Protein AF-A0A921KRV1-F1 (afdb_monomer)

Radius of gyration: 27.1 Å; Cα contacts (8 Å, |Δi|>4): 273; chains: 1; bounding box: 54×36×115 Å

Structure (mmCIF, N/CA/C/O backbone):
data_AF-A0A921KRV1-F1
#
_entry.id   AF-A0A921KRV1-F1
#
loop_
_atom_site.group_PDB
_atom_site.id
_atom_site.type_symbol
_atom_site.label_atom_id
_atom_site.label_alt_id
_atom_site.label_comp_id
_atom_site.label_asym_id
_atom_site.label_entity_id
_atom_site.label_seq_id
_atom_site.pdbx_PDB_ins_code
_atom_site.Cartn_x
_atom_site.Cartn_y
_atom_site.Cartn_z
_atom_site.occupancy
_atom_site.B_iso_or_equiv
_atom_site.auth_seq_id
_atom_site.auth_comp_id
_atom_site.auth_asym_id
_atom_site.auth_atom_id
_atom_site.pdbx_PDB_model_num
ATOM 1 N N . MET A 1 1 ? 10.616 -18.017 89.973 1.00 39.81 1 MET A N 1
ATOM 2 C CA . MET A 1 1 ? 9.264 -18.407 89.521 1.00 39.81 1 MET A CA 1
ATOM 3 C C . MET A 1 1 ? 8.650 -17.158 88.909 1.00 39.81 1 MET A C 1
ATOM 5 O O . MET A 1 1 ? 8.419 -16.219 89.647 1.00 39.81 1 MET A O 1
ATOM 9 N N . SER A 1 2 ? 8.765 -16.927 87.603 1.00 38.88 2 SER A N 1
ATOM 10 C CA . SER A 1 2 ? 8.120 -17.613 86.465 1.00 38.88 2 SER A CA 1
ATOM 11 C C . SER A 1 2 ? 6.772 -16.983 86.100 1.00 38.88 2 SER A C 1
ATOM 13 O O . SER A 1 2 ? 5.826 -17.101 86.868 1.00 38.88 2 SER A O 1
ATOM 15 N N . GLY A 1 3 ? 6.720 -16.431 84.880 1.00 33.41 3 GLY A N 1
ATOM 16 C CA . GLY A 1 3 ? 5.514 -16.182 84.074 1.00 33.41 3 GLY A CA 1
ATOM 17 C C . GLY A 1 3 ? 4.891 -14.792 84.255 1.00 33.41 3 GLY A C 1
ATOM 18 O O . GLY A 1 3 ? 4.612 -14.401 85.375 1.00 33.41 3 GLY A O 1
ATOM 19 N N . GLY A 1 4 ? 4.606 -13.992 83.229 1.00 32.12 4 GLY A N 1
ATOM 20 C CA . GLY A 1 4 ? 4.717 -14.175 81.784 1.00 32.12 4 GLY A CA 1
ATOM 21 C C . GLY A 1 4 ? 3.877 -13.113 81.058 1.00 32.12 4 GLY A C 1
ATOM 22 O O . GLY A 1 4 ? 2.922 -12.589 81.624 1.00 32.12 4 GLY A O 1
ATOM 23 N N . GLY A 1 5 ? 4.235 -12.850 79.798 1.00 34.41 5 GLY A N 1
ATOM 24 C CA . GLY A 1 5 ? 3.336 -12.297 78.780 1.00 34.41 5 GLY A CA 1
ATOM 25 C C . GLY A 1 5 ? 3.270 -10.777 78.641 1.00 34.41 5 GLY A C 1
ATOM 26 O O . GLY A 1 5 ? 2.260 -10.170 78.984 1.00 34.41 5 GLY A O 1
ATOM 27 N N . GLU A 1 6 ? 4.296 -10.181 78.030 1.00 40.69 6 GLU A N 1
ATOM 28 C CA . GLU A 1 6 ? 4.136 -8.935 77.268 1.00 40.69 6 GLU A CA 1
ATOM 29 C C . GLU A 1 6 ? 3.184 -9.174 76.076 1.00 40.69 6 GLU A C 1
ATOM 31 O O . GLU A 1 6 ? 3.205 -10.260 75.486 1.00 40.69 6 GLU A O 1
ATOM 36 N N . PRO A 1 7 ? 2.360 -8.193 75.670 1.00 43.78 7 PRO A N 1
ATOM 37 C CA . PRO A 1 7 ? 1.601 -8.306 74.434 1.00 43.78 7 PRO A CA 1
ATOM 38 C C . PRO A 1 7 ? 2.527 -8.145 73.219 1.00 43.78 7 PRO A C 1
ATOM 40 O O . PRO A 1 7 ? 3.172 -7.112 73.039 1.00 43.78 7 PRO A O 1
ATOM 43 N N . GLU A 1 8 ? 2.552 -9.172 72.364 1.00 38.06 8 GLU A N 1
ATOM 44 C CA . GLU A 1 8 ? 3.183 -9.155 71.043 1.00 38.06 8 GLU A CA 1
ATOM 45 C C . GLU A 1 8 ? 2.776 -7.908 70.242 1.00 38.06 8 GLU A C 1
ATOM 47 O O . GLU A 1 8 ? 1.615 -7.725 69.856 1.00 38.06 8 GLU A O 1
ATOM 52 N N . GLN A 1 9 ? 3.769 -7.085 69.900 1.00 42.28 9 GLN A N 1
ATOM 53 C CA . GLN A 1 9 ? 3.677 -6.166 68.774 1.00 42.28 9 GLN A CA 1
ATOM 54 C C . GLN A 1 9 ? 3.511 -6.991 67.494 1.00 42.28 9 GLN A C 1
ATOM 56 O O . GLN A 1 9 ? 4.473 -7.515 66.932 1.00 42.28 9 GLN A O 1
ATOM 61 N N . LYS A 1 10 ? 2.274 -7.093 66.998 1.00 38.78 10 LYS A N 1
ATOM 62 C CA . LYS A 1 10 ? 2.022 -7.551 65.631 1.00 38.78 10 LYS A CA 1
ATOM 63 C C . LYS A 1 10 ? 2.591 -6.520 64.668 1.00 38.78 10 LYS A C 1
ATOM 65 O O . LYS A 1 10 ? 1.970 -5.493 64.398 1.00 38.78 10 LYS A O 1
ATOM 70 N N . GLY A 1 11 ? 3.775 -6.832 64.147 1.00 39.00 11 GLY A N 1
ATOM 71 C CA . GLY A 1 11 ? 4.368 -6.154 63.009 1.00 39.00 11 GLY A CA 1
ATOM 72 C C . GLY A 1 11 ? 3.333 -5.994 61.901 1.00 39.00 11 GLY A C 1
ATOM 73 O O . GLY A 1 11 ? 2.712 -6.958 61.443 1.00 39.00 11 GLY A O 1
ATOM 74 N N . THR A 1 12 ? 3.133 -4.750 61.482 1.00 41.66 12 THR A N 1
ATOM 75 C CA . THR A 1 12 ? 2.376 -4.366 60.297 1.00 41.66 12 THR A CA 1
ATOM 76 C C . THR A 1 12 ? 3.086 -4.934 59.075 1.00 41.66 12 THR A C 1
ATOM 78 O O . THR A 1 12 ? 3.937 -4.313 58.443 1.00 41.66 12 THR A O 1
ATOM 81 N N . GLY A 1 13 ? 2.742 -6.184 58.765 1.00 37.66 13 GLY A N 1
ATOM 82 C CA . GLY A 1 13 ? 3.218 -6.916 57.609 1.00 37.66 13 GLY A CA 1
ATOM 83 C C . GLY A 1 13 ? 2.913 -6.145 56.334 1.00 37.66 13 GLY A C 1
ATOM 84 O O . GLY A 1 13 ? 1.800 -6.165 55.804 1.00 37.66 13 GLY A O 1
ATOM 85 N N . MET A 1 14 ? 3.958 -5.540 55.785 1.00 40.50 14 MET A N 1
ATOM 86 C CA . MET A 1 14 ? 4.053 -4.931 54.460 1.00 40.50 14 MET A CA 1
ATOM 87 C C . MET A 1 14 ? 3.930 -5.981 53.321 1.00 40.50 14 MET A C 1
ATOM 89 O O . MET A 1 14 ? 4.517 -5.847 52.252 1.00 40.50 14 MET A O 1
ATOM 93 N N . GLY A 1 15 ? 3.167 -7.058 53.551 1.00 40.84 15 GLY A N 1
ATOM 94 C CA . GLY A 1 15 ? 2.911 -8.181 52.642 1.00 40.84 15 GLY A CA 1
ATOM 95 C C . GLY A 1 15 ? 1.493 -8.205 52.050 1.00 40.84 15 GLY A C 1
ATOM 96 O O . GLY A 1 15 ? 1.211 -9.013 51.166 1.00 40.84 15 GLY A O 1
ATOM 97 N N . GLY A 1 16 ? 0.596 -7.312 52.489 1.00 36.94 16 GLY A N 1
ATOM 98 C CA . GLY A 1 16 ? -0.776 -7.204 51.962 1.00 36.94 16 GLY A CA 1
ATOM 99 C C . GLY A 1 16 ? -0.916 -6.343 50.699 1.00 36.94 16 GLY A C 1
ATOM 100 O O . GLY A 1 16 ? -1.865 -6.503 49.932 1.00 36.94 16 GLY A O 1
ATOM 101 N N . TRP A 1 17 ? 0.042 -5.451 50.433 1.00 33.94 17 TRP A N 1
ATOM 102 C CA . TRP A 1 17 ? -0.028 -4.517 49.300 1.00 33.94 17 TRP A CA 1
ATOM 103 C C . TRP A 1 17 ? 0.499 -5.111 47.989 1.00 33.94 17 TRP A C 1
ATOM 105 O O . TRP A 1 17 ? 0.010 -4.766 46.915 1.00 33.94 17 TRP A O 1
ATOM 115 N N . ARG A 1 18 ? 1.401 -6.098 48.057 1.00 43.66 18 ARG A N 1
ATOM 116 C CA . ARG A 1 18 ? 1.922 -6.782 46.859 1.00 43.66 18 ARG A CA 1
ATOM 117 C C . ARG A 1 18 ? 0.944 -7.795 46.252 1.00 43.66 18 ARG A C 1
ATOM 119 O O . ARG A 1 18 ? 1.073 -8.115 45.076 1.00 43.66 18 ARG A O 1
ATOM 126 N N . ARG A 1 19 ? -0.079 -8.244 46.994 1.00 44.03 19 ARG A N 1
ATOM 127 C CA . ARG A 1 19 ? -1.126 -9.138 46.457 1.00 44.03 19 ARG A CA 1
ATOM 128 C C . ARG A 1 19 ? -2.332 -8.420 45.847 1.00 44.03 19 ARG A C 1
ATOM 130 O O . ARG A 1 19 ? -2.984 -9.003 44.989 1.00 44.03 19 ARG A O 1
ATOM 137 N N . ARG A 1 20 ? -2.577 -7.144 46.174 1.00 37.69 20 ARG A N 1
ATOM 138 C CA . ARG A 1 20 ? -3.590 -6.337 45.461 1.00 37.69 20 ARG A CA 1
ATOM 139 C C . ARG A 1 20 ? -3.094 -5.794 44.116 1.00 37.69 20 ARG A C 1
ATOM 141 O O . ARG A 1 20 ? -3.893 -5.659 43.200 1.00 37.69 20 ARG A O 1
ATOM 148 N N . GLY A 1 21 ? -1.782 -5.611 43.942 1.00 36.72 21 GLY A N 1
ATOM 149 C CA . GLY A 1 21 ? -1.188 -5.261 42.641 1.00 36.72 21 GLY A CA 1
ATOM 150 C C . GLY A 1 21 ? -1.147 -6.409 41.619 1.00 36.72 21 GLY A C 1
ATOM 151 O O . GLY A 1 21 ? -1.046 -6.162 40.421 1.00 36.72 21 GLY A O 1
ATOM 152 N N . ALA A 1 22 ? -1.262 -7.664 42.066 1.00 38.28 22 ALA A N 1
ATOM 153 C CA . ALA A 1 22 ? -1.218 -8.833 41.183 1.00 38.28 22 ALA A CA 1
ATOM 154 C C . ALA A 1 22 ? -2.583 -9.186 40.558 1.00 38.28 22 ALA A C 1
ATOM 156 O O . ALA A 1 22 ? -2.621 -9.789 39.488 1.00 38.28 22 ALA A O 1
ATOM 157 N N . ALA A 1 23 ? -3.697 -8.767 41.170 1.00 35.94 23 ALA A N 1
ATOM 158 C CA . ALA A 1 23 ? -5.043 -8.976 40.623 1.00 35.94 23 ALA A CA 1
ATOM 159 C C . ALA A 1 23 ? -5.422 -7.942 39.541 1.00 35.94 23 ALA A C 1
ATOM 161 O O . ALA A 1 23 ? -6.251 -8.218 38.681 1.00 35.94 23 ALA A O 1
ATOM 162 N N . VAL A 1 24 ? -4.759 -6.779 39.518 1.00 39.06 24 VAL A N 1
ATOM 163 C CA . VAL A 1 24 ? -4.961 -5.742 38.486 1.00 39.06 24 VAL A CA 1
ATOM 164 C C . VAL A 1 24 ? -4.267 -6.105 37.159 1.00 39.06 24 VAL A C 1
ATOM 166 O O . VAL A 1 24 ? -4.619 -5.577 36.110 1.00 39.06 24 VAL A O 1
ATOM 169 N N . LYS A 1 25 ? -3.340 -7.076 37.158 1.00 41.97 25 LYS A N 1
ATOM 170 C CA . LYS A 1 25 ? -2.595 -7.510 35.959 1.00 41.97 25 LYS A CA 1
ATOM 171 C C . LYS A 1 25 ? -3.242 -8.638 35.143 1.00 41.97 25 LYS A C 1
ATOM 173 O O . LYS A 1 25 ? -2.627 -9.122 34.199 1.00 41.97 25 LYS A O 1
ATOM 178 N N . ARG A 1 26 ? -4.470 -9.069 35.452 1.00 44.09 26 ARG A N 1
ATOM 179 C CA . ARG A 1 26 ? -5.172 -10.088 34.646 1.00 44.09 26 ARG A CA 1
ATOM 180 C C . ARG A 1 26 ? -6.618 -9.707 34.350 1.00 44.09 26 ARG A C 1
ATOM 182 O O . ARG A 1 26 ? -7.528 -10.362 34.824 1.00 44.09 26 ARG A O 1
ATOM 189 N N . GLY A 1 27 ? -6.823 -8.674 33.531 1.00 44.62 27 GLY A N 1
ATOM 190 C CA . GLY A 1 27 ? -7.949 -8.562 32.584 1.00 44.62 27 GLY A CA 1
ATOM 191 C C . GLY A 1 27 ? -9.394 -8.773 33.074 1.00 44.62 27 GLY A C 1
ATOM 192 O O . GLY A 1 27 ? -10.268 -8.996 32.238 1.00 44.62 27 GLY A O 1
ATOM 193 N N . ASP A 1 28 ? -9.670 -8.732 34.376 1.00 50.91 28 ASP A N 1
ATOM 194 C CA . ASP A 1 28 ? -10.993 -9.013 34.940 1.00 50.91 28 ASP A CA 1
ATOM 195 C C . ASP A 1 28 ? -11.939 -7.804 35.031 1.00 50.91 28 ASP A C 1
ATOM 197 O O . ASP A 1 28 ? -13.115 -7.980 34.712 1.00 50.91 28 ASP A O 1
ATOM 201 N N . PRO A 1 29 ? -11.503 -6.561 35.340 1.00 42.12 29 PRO A N 1
ATOM 202 C CA . PRO A 1 29 ? -12.424 -5.423 35.278 1.00 42.12 29 PRO A CA 1
ATOM 203 C C . PRO A 1 29 ? -12.858 -5.128 33.834 1.00 42.12 29 PRO A C 1
ATOM 205 O O . PRO A 1 29 ? -14.010 -4.777 33.603 1.00 42.12 29 PRO A O 1
ATOM 208 N N . LEU A 1 30 ? -11.985 -5.385 32.850 1.00 44.69 30 LEU A N 1
ATOM 209 C CA . LEU A 1 30 ? -12.315 -5.272 31.428 1.00 44.69 30 LEU A CA 1
ATOM 210 C C . LEU A 1 30 ? -13.304 -6.368 30.992 1.00 44.69 30 LEU A C 1
ATOM 212 O O . LEU A 1 30 ? -14.280 -6.080 30.313 1.00 44.69 30 LEU A O 1
ATOM 216 N N . ARG A 1 31 ? -13.126 -7.621 31.441 1.00 45.72 31 ARG A N 1
ATOM 217 C CA . ARG A 1 31 ? -14.077 -8.716 31.162 1.00 45.72 31 ARG A CA 1
ATOM 218 C C . ARG A 1 31 ? -15.418 -8.564 31.880 1.00 45.72 31 ARG A C 1
ATOM 220 O O . ARG A 1 31 ? -16.428 -9.052 31.369 1.00 45.72 31 ARG A O 1
ATOM 227 N N . ALA A 1 32 ? -15.446 -7.932 33.051 1.00 43.22 32 ALA A N 1
ATOM 228 C CA . ALA A 1 32 ? -16.677 -7.584 33.755 1.00 43.22 32 ALA A CA 1
ATOM 229 C C . ALA A 1 32 ? -17.410 -6.427 33.055 1.00 43.22 32 ALA A C 1
ATOM 231 O O . ALA A 1 32 ? -18.615 -6.532 32.831 1.00 43.22 32 ALA A O 1
ATOM 232 N N . ALA A 1 33 ? -16.678 -5.402 32.601 1.00 46.78 33 ALA A N 1
ATOM 233 C CA . ALA A 1 33 ? -17.216 -4.306 31.794 1.00 46.78 33 ALA A CA 1
ATOM 234 C C . ALA A 1 33 ? -17.759 -4.797 30.438 1.00 46.78 33 ALA A C 1
ATOM 236 O O . ALA A 1 33 ? -18.877 -4.456 30.065 1.00 46.78 33 ALA A O 1
ATOM 237 N N . VAL A 1 34 ? -17.046 -5.703 29.759 1.00 44.66 34 V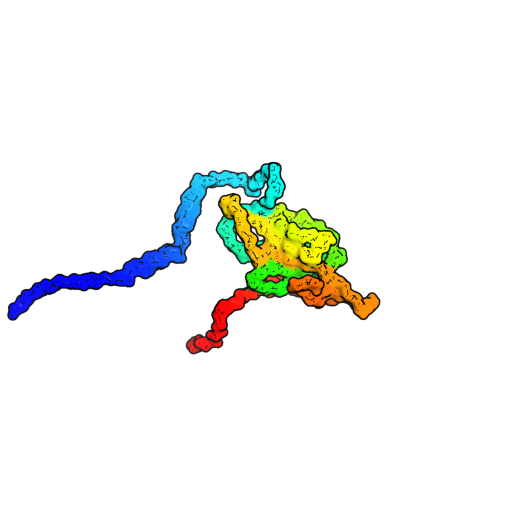AL A N 1
ATOM 238 C CA . VAL A 1 34 ? -17.497 -6.359 28.516 1.00 44.66 34 VAL A CA 1
ATOM 239 C C . VAL A 1 34 ? -18.743 -7.229 28.746 1.00 44.66 34 VAL A C 1
ATOM 241 O O . VAL A 1 34 ? -19.622 -7.296 27.888 1.00 44.66 34 VAL A O 1
ATOM 244 N N . ARG A 1 35 ? -18.883 -7.878 29.913 1.00 41.97 35 ARG A N 1
ATOM 245 C CA . ARG A 1 35 ? -20.088 -8.659 30.261 1.00 41.97 35 ARG A CA 1
ATOM 246 C C . ARG A 1 35 ? -21.291 -7.794 30.641 1.00 41.97 35 ARG A C 1
ATOM 248 O O . ARG A 1 35 ? -22.412 -8.206 30.359 1.00 41.97 35 ARG A O 1
ATOM 255 N N . GLN A 1 36 ? -21.084 -6.621 31.240 1.00 41.31 36 GLN A N 1
ATOM 256 C CA . GLN A 1 36 ? -22.165 -5.658 31.484 1.00 41.31 36 GLN A CA 1
ATOM 257 C C . GLN A 1 36 ? -22.564 -4.896 30.209 1.00 41.31 36 GLN A C 1
ATOM 259 O O . GLN A 1 36 ? -23.755 -4.679 30.001 1.00 41.31 36 GLN A O 1
ATOM 264 N N . GLY A 1 37 ? -21.618 -4.603 29.308 1.00 40.94 37 GLY A N 1
ATOM 265 C CA . GLY A 1 37 ? -21.893 -4.041 27.976 1.00 40.94 37 GLY A CA 1
ATOM 266 C C . GLY A 1 37 ? -22.641 -5.003 27.042 1.00 40.94 37 GLY A C 1
ATOM 267 O O . GLY A 1 37 ? -23.451 -4.581 26.223 1.00 40.94 37 GLY A O 1
ATOM 268 N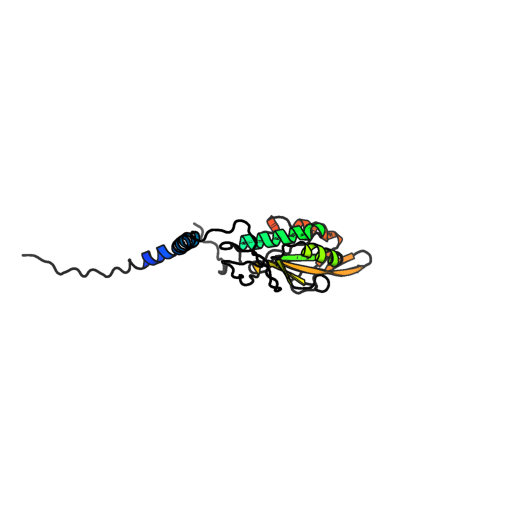 N . ARG A 1 38 ? -22.485 -6.320 27.242 1.00 35.84 38 ARG A N 1
ATOM 269 C CA . ARG A 1 38 ? -23.232 -7.392 26.549 1.00 35.84 38 ARG A CA 1
ATOM 270 C C . ARG A 1 38 ? -24.736 -7.463 26.862 1.00 35.84 38 ARG A C 1
ATOM 272 O O . ARG A 1 38 ? -25.397 -8.371 26.374 1.00 35.84 38 ARG A O 1
ATOM 279 N N . ARG A 1 39 ? -25.308 -6.556 27.660 1.00 35.31 39 ARG A N 1
ATOM 280 C CA . ARG A 1 39 ? -26.774 -6.447 27.826 1.00 35.31 39 ARG A CA 1
ATOM 281 C C . ARG A 1 39 ? -27.434 -5.444 26.876 1.00 35.31 39 ARG A C 1
ATOM 283 O O . ARG A 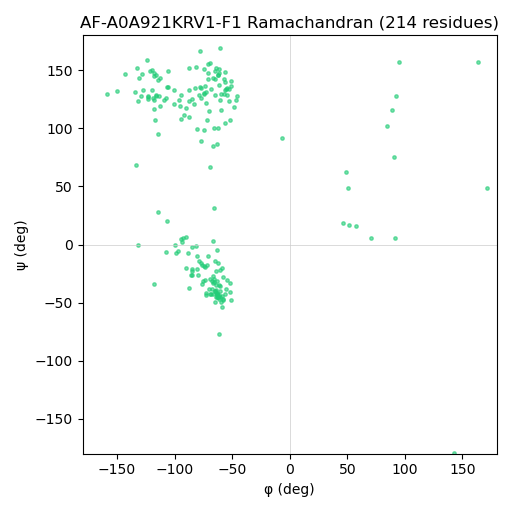1 39 ? -28.641 -5.260 26.962 1.00 35.31 39 ARG A O 1
ATOM 290 N N . LEU A 1 40 ? -26.673 -4.866 25.947 1.00 34.50 40 LEU A N 1
ATOM 291 C CA . LEU A 1 40 ? -27.176 -3.975 24.894 1.00 34.50 40 LEU A CA 1
ATOM 292 C C . LEU A 1 40 ? -27.016 -4.577 23.479 1.00 34.50 40 LEU A C 1
ATOM 294 O O . LEU A 1 40 ? -26.866 -3.850 22.506 1.00 34.50 40 LEU A O 1
ATOM 298 N N . LEU A 1 41 ? -27.016 -5.912 23.364 1.00 35.28 41 LEU A N 1
ATOM 299 C CA . LEU A 1 41 ? -26.945 -6.647 22.085 1.00 35.28 41 LEU A CA 1
ATOM 300 C C . LEU A 1 41 ? -28.138 -6.310 21.157 1.00 35.28 41 LEU A C 1
ATOM 302 O O . LEU A 1 41 ? -29.197 -5.936 21.658 1.00 35.28 41 LEU A O 1
ATOM 306 N N . PRO A 1 42 ? -28.108 -6.727 19.879 1.00 36.41 42 PRO A N 1
ATOM 307 C CA . PRO A 1 42 ? -27.221 -6.315 18.790 1.00 36.41 42 PRO A CA 1
ATOM 308 C C . PRO A 1 42 ? -28.066 -5.818 17.587 1.00 36.41 42 PRO A C 1
ATOM 310 O O . PRO A 1 42 ? -29.220 -6.216 17.434 1.00 36.41 42 PRO A O 1
ATOM 313 N N . ALA A 1 43 ? -27.507 -5.017 16.678 1.00 32.88 43 ALA A N 1
ATOM 314 C CA . ALA A 1 43 ? -28.039 -5.018 15.314 1.00 32.88 43 ALA A CA 1
ATOM 315 C C . ALA A 1 43 ? -27.393 -6.208 14.582 1.00 32.88 43 ALA A C 1
ATOM 317 O O . ALA A 1 43 ? -26.160 -6.292 14.562 1.00 32.88 43 ALA A O 1
ATOM 318 N N . PRO A 1 44 ? -28.174 -7.169 14.059 1.00 36.50 44 PRO A N 1
ATOM 319 C CA . PRO A 1 44 ? -27.669 -8.027 13.006 1.00 36.50 44 PRO A CA 1
ATOM 320 C C . PRO A 1 44 ? -27.421 -7.116 11.800 1.00 36.50 44 PRO A C 1
ATOM 322 O O . PRO A 1 44 ? -28.178 -6.177 11.572 1.00 36.50 44 PRO A O 1
ATOM 325 N N . ASP A 1 45 ? -26.355 -7.398 11.069 1.00 38.09 45 ASP A N 1
ATOM 326 C CA . ASP A 1 45 ? -25.949 -6.700 9.849 1.00 38.09 45 ASP A CA 1
ATOM 327 C C . ASP A 1 45 ? -25.122 -5.432 10.124 1.00 38.09 45 ASP A C 1
ATOM 329 O O . ASP A 1 45 ? -25.604 -4.371 10.513 1.00 38.09 45 ASP A O 1
ATOM 333 N N . GLY A 1 46 ? -23.808 -5.586 9.937 1.00 39.31 46 GLY A N 1
ATOM 334 C CA . GLY A 1 46 ? -22.793 -4.550 10.094 1.00 39.31 46 GLY A CA 1
ATOM 335 C C . GLY A 1 46 ? -22.856 -3.460 9.027 1.00 39.31 46 GLY A C 1
ATOM 336 O O . GLY A 1 46 ? -21.917 -3.301 8.253 1.00 39.31 46 GLY A O 1
ATOM 337 N N . GLU A 1 47 ? -23.918 -2.666 9.027 1.00 35.25 47 GLU A N 1
ATOM 338 C CA . GLU A 1 47 ? -23.958 -1.383 8.338 1.00 35.25 47 GLU A CA 1
ATOM 339 C C . GLU A 1 47 ? -24.144 -0.269 9.359 1.00 35.25 47 GLU A C 1
ATOM 341 O O . GLU A 1 47 ? -25.235 -0.044 9.887 1.00 35.25 47 GLU A O 1
ATOM 346 N N . LEU A 1 48 ? -23.080 0.495 9.609 1.00 35.09 48 LEU A N 1
ATOM 347 C CA . LEU A 1 48 ? -23.274 1.816 10.182 1.00 35.09 48 LEU A CA 1
ATOM 348 C C . LEU A 1 48 ? -23.801 2.713 9.058 1.00 35.09 48 LEU A C 1
ATOM 350 O O . LEU A 1 48 ? -23.063 3.153 8.177 1.00 35.09 48 LEU A O 1
ATOM 354 N N . ALA A 1 49 ? -25.122 2.883 9.075 1.00 28.19 49 ALA A N 1
ATOM 355 C CA . ALA A 1 49 ? -25.910 3.634 8.117 1.00 28.19 49 ALA A CA 1
ATOM 356 C C . ALA A 1 49 ? -25.299 5.005 7.790 1.00 28.19 49 ALA A C 1
ATOM 358 O O . ALA A 1 49 ? -25.053 5.840 8.665 1.00 28.19 49 ALA A O 1
ATOM 359 N N . LEU A 1 50 ? -25.142 5.254 6.490 1.00 29.92 50 LEU A N 1
ATOM 360 C CA . LEU A 1 50 ? -24.920 6.575 5.920 1.00 29.92 50 LEU A CA 1
ATOM 361 C C . LEU A 1 50 ? -26.034 7.531 6.374 1.00 29.92 50 LEU A C 1
ATOM 363 O O . LEU A 1 50 ? -27.221 7.274 6.159 1.00 29.92 50 LEU A O 1
ATOM 367 N N . ARG A 1 51 ? -25.658 8.699 6.901 1.00 27.62 51 ARG A N 1
ATOM 368 C CA . ARG A 1 51 ? -26.487 9.906 6.783 1.00 27.62 51 ARG A CA 1
ATOM 369 C C . ARG A 1 51 ? -25.737 10.991 6.010 1.00 27.62 51 ARG A C 1
ATOM 371 O O . ARG A 1 51 ? -24.512 11.063 6.091 1.00 27.62 51 ARG A O 1
ATOM 378 N N . PRO A 1 52 ? -26.460 11.796 5.210 1.00 30.66 52 PRO A N 1
ATOM 379 C CA . PRO A 1 52 ? -25.882 12.634 4.171 1.00 30.66 52 PRO A CA 1
ATOM 380 C C . PRO A 1 52 ? -25.136 13.800 4.813 1.00 30.66 52 PRO A C 1
ATOM 382 O O . PRO A 1 52 ? -25.735 14.716 5.368 1.00 30.66 52 PRO A O 1
ATOM 385 N N . GLY A 1 53 ? -23.811 13.722 4.760 1.00 31.78 53 GLY A N 1
ATOM 386 C CA . GLY A 1 53 ? -22.925 14.712 5.355 1.00 31.78 53 GLY A CA 1
ATOM 387 C C . GLY A 1 53 ? -21.465 14.282 5.327 1.00 31.78 53 GLY A C 1
ATOM 388 O O . GLY A 1 53 ? -20.829 14.325 6.366 1.00 31.78 53 GLY A O 1
ATOM 389 N N . GLY A 1 54 ? -20.971 13.820 4.169 1.00 38.44 54 GLY A N 1
ATOM 390 C CA . GLY A 1 54 ? -19.555 13.837 3.748 1.00 38.44 54 GLY A CA 1
ATOM 391 C C . GLY A 1 54 ? -18.456 13.381 4.722 1.00 38.44 54 GLY A C 1
ATOM 392 O O . GLY A 1 54 ? -17.306 13.760 4.521 1.00 38.44 54 GLY A O 1
ATOM 393 N N . GLY A 1 55 ? -18.780 12.639 5.780 1.00 52.16 55 GLY A N 1
ATOM 394 C CA . GLY A 1 55 ? -17.815 12.201 6.781 1.00 52.16 55 GLY A CA 1
ATOM 395 C C . GLY A 1 55 ? -17.038 10.958 6.335 1.00 52.16 55 GLY A C 1
ATOM 396 O O . GLY A 1 55 ? -17.562 10.162 5.553 1.00 52.16 55 GLY A O 1
ATOM 397 N N . PRO A 1 56 ? -15.806 10.767 6.834 1.00 60.72 56 PRO A N 1
ATOM 398 C CA . PRO A 1 56 ? -15.043 9.546 6.603 1.00 60.72 56 PRO A CA 1
ATOM 399 C C . PRO A 1 56 ? -15.788 8.327 7.168 1.00 60.72 56 PRO A C 1
ATOM 401 O O . PRO A 1 56 ? -16.138 8.293 8.349 1.00 60.72 56 PRO A O 1
ATOM 404 N N . THR A 1 57 ? -16.039 7.325 6.326 1.00 73.12 57 THR A N 1
ATOM 405 C CA . THR A 1 57 ? -16.602 6.032 6.738 1.00 73.12 57 THR A CA 1
ATOM 406 C C . THR A 1 57 ? -15.530 5.212 7.448 1.00 73.12 57 THR A C 1
ATOM 408 O O . THR A 1 57 ? -14.428 5.084 6.931 1.00 73.12 57 THR A O 1
ATOM 411 N N . ALA A 1 58 ? -15.828 4.657 8.624 1.00 83.31 58 ALA A N 1
ATOM 412 C CA . ALA A 1 58 ? -14.892 3.843 9.400 1.00 83.31 58 ALA A CA 1
ATOM 413 C C . ALA A 1 58 ? -15.459 2.444 9.652 1.00 83.31 58 ALA A C 1
ATOM 415 O O . ALA A 1 58 ? -16.673 2.274 9.775 1.00 83.31 58 ALA A O 1
ATOM 416 N N . ARG A 1 59 ? -14.579 1.445 9.757 1.00 86.44 59 ARG A N 1
ATOM 417 C CA . ARG A 1 59 ? -14.946 0.079 10.140 1.00 86.44 59 ARG A CA 1
ATOM 418 C C . ARG A 1 59 ? -14.982 -0.030 11.659 1.00 86.44 59 ARG A C 1
ATOM 420 O O . ARG A 1 59 ? -13.983 0.256 12.318 1.00 86.44 59 ARG A O 1
ATOM 427 N N . GLU A 1 60 ? -16.105 -0.473 12.212 1.00 81.44 60 GLU A N 1
ATOM 428 C CA . GLU A 1 60 ? -16.182 -0.776 13.640 1.00 81.44 60 GLU A CA 1
ATOM 429 C C . GLU A 1 60 ? -15.444 -2.085 13.947 1.00 81.44 60 GLU A C 1
ATOM 431 O O . GLU A 1 60 ? -15.635 -3.101 13.275 1.00 81.44 60 GLU A O 1
ATOM 436 N N . VAL A 1 61 ? -14.564 -2.045 14.945 1.00 75.19 61 VAL A N 1
ATOM 437 C CA . VAL A 1 61 ? -13.757 -3.184 15.382 1.00 75.19 61 VAL A CA 1
ATOM 438 C C . VAL A 1 61 ? -13.850 -3.347 16.894 1.00 75.19 61 VAL A C 1
ATOM 440 O O . VAL A 1 61 ? -13.889 -2.381 17.654 1.00 75.19 61 VAL A O 1
ATOM 443 N N . LEU A 1 62 ? -13.869 -4.598 17.348 1.00 75.88 62 LEU A N 1
ATOM 444 C CA . LEU A 1 62 ? -13.655 -4.911 18.759 1.00 75.88 62 LEU A CA 1
ATOM 445 C C . LEU A 1 62 ? -12.169 -4.741 19.080 1.00 75.88 62 LEU A C 1
ATOM 447 O O . LEU A 1 62 ? -11.354 -4.934 18.184 1.00 75.88 62 LEU A O 1
ATOM 451 N N . ALA A 1 63 ? -11.853 -4.402 20.340 1.00 74.31 63 ALA A N 1
ATOM 452 C CA . ALA A 1 63 ? -10.502 -4.241 20.907 1.00 74.31 63 ALA A CA 1
ATOM 453 C C . ALA A 1 63 ? -9.368 -4.656 19.936 1.00 74.31 63 ALA A C 1
ATOM 455 O O . ALA A 1 63 ? -9.041 -5.845 19.872 1.00 74.31 63 ALA A O 1
ATOM 456 N N . PRO A 1 64 ? -8.832 -3.710 19.141 1.00 68.12 64 PRO A N 1
ATOM 457 C CA . PRO A 1 64 ? -8.070 -4.048 17.946 1.00 68.12 64 PRO A CA 1
ATOM 458 C C . PRO A 1 64 ? -6.696 -4.614 18.297 1.00 68.12 64 PRO A C 1
ATOM 460 O O . PRO A 1 64 ? -5.938 -4.010 19.060 1.00 68.12 64 PRO A O 1
ATOM 463 N N . ASP A 1 65 ? -6.352 -5.742 17.679 1.00 77.44 65 ASP A N 1
ATOM 464 C CA . ASP A 1 65 ? -4.960 -6.160 17.542 1.00 77.44 65 ASP A CA 1
ATOM 465 C C . ASP A 1 65 ? -4.350 -5.382 16.371 1.00 77.44 65 ASP A C 1
ATOM 467 O O . ASP A 1 65 ? -4.562 -5.712 15.203 1.00 77.44 65 ASP A O 1
ATOM 471 N N . LEU A 1 66 ? -3.614 -4.314 16.689 1.00 75.62 66 LEU A N 1
ATOM 472 C CA . LEU A 1 66 ? -3.036 -3.414 15.688 1.00 75.62 66 LEU A CA 1
ATOM 473 C C . LEU A 1 66 ? -2.107 -4.138 14.708 1.00 75.62 66 LEU A C 1
ATOM 475 O O . LEU A 1 66 ? -1.991 -3.709 13.565 1.00 75.62 66 LEU A O 1
ATOM 479 N N . HIS A 1 67 ? -1.480 -5.239 15.123 1.00 75.94 67 HIS A N 1
ATOM 480 C CA . HIS A 1 67 ? -0.612 -6.012 14.246 1.00 75.94 67 HIS A CA 1
ATOM 481 C C . HIS A 1 67 ? -1.413 -6.792 13.203 1.00 75.94 67 HIS A C 1
ATOM 483 O O . HIS A 1 67 ? -1.068 -6.798 12.021 1.00 75.94 67 HIS A O 1
ATOM 489 N N . ALA A 1 68 ? -2.507 -7.421 13.636 1.00 80.62 68 ALA A N 1
ATOM 490 C CA . ALA A 1 68 ? -3.421 -8.116 12.739 1.00 80.62 68 ALA A CA 1
ATOM 491 C C . ALA A 1 68 ? -4.103 -7.136 11.771 1.00 80.62 68 ALA A C 1
ATOM 493 O O . ALA A 1 68 ? -4.212 -7.429 10.582 1.00 80.62 68 ALA A O 1
ATOM 494 N N . GLU A 1 69 ? -4.498 -5.952 12.250 1.00 83.75 69 GLU A N 1
ATOM 495 C CA . GLU A 1 69 ? -5.084 -4.909 11.400 1.00 83.75 69 GLU A CA 1
ATOM 496 C C . GLU A 1 69 ? -4.065 -4.323 10.409 1.00 83.75 69 GLU A C 1
ATOM 498 O O . GLU A 1 69 ? -4.412 -4.097 9.252 1.00 83.75 69 GLU A O 1
ATOM 503 N N . ALA A 1 70 ? -2.801 -4.132 10.810 1.00 84.44 70 ALA A N 1
ATOM 504 C CA . ALA A 1 70 ? -1.732 -3.706 9.903 1.00 84.44 70 ALA A CA 1
ATOM 505 C C . ALA A 1 70 ? -1.491 -4.736 8.789 1.00 84.44 70 ALA A C 1
ATOM 507 O O . ALA A 1 70 ? -1.402 -4.378 7.613 1.00 84.44 70 ALA A O 1
ATOM 508 N N . ALA A 1 71 ? -1.428 -6.022 9.150 1.00 85.31 71 ALA A N 1
ATOM 509 C CA . ALA A 1 71 ? -1.270 -7.108 8.189 1.00 85.31 71 ALA A CA 1
ATOM 510 C C . ALA A 1 71 ? -2.454 -7.170 7.209 1.00 85.31 71 ALA A C 1
ATOM 512 O O . ALA A 1 71 ? -2.238 -7.198 5.999 1.00 85.31 71 ALA A O 1
ATOM 513 N N . ALA A 1 72 ? -3.687 -7.092 7.718 1.00 88.31 72 ALA A N 1
ATOM 514 C CA . ALA A 1 72 ? -4.897 -7.111 6.899 1.00 88.31 72 ALA A CA 1
ATOM 515 C C . ALA A 1 72 ? -5.011 -5.885 5.976 1.00 88.31 72 ALA A C 1
ATOM 517 O O . ALA A 1 72 ? -5.412 -6.015 4.820 1.00 88.31 72 ALA A O 1
ATOM 518 N N . ALA A 1 73 ? -4.647 -4.693 6.460 1.00 90.81 73 ALA A N 1
ATOM 519 C CA . ALA A 1 73 ? -4.621 -3.483 5.643 1.00 90.81 73 ALA A CA 1
ATOM 520 C C . ALA A 1 73 ? -3.600 -3.602 4.503 1.00 90.81 73 ALA A C 1
ATOM 522 O O . ALA A 1 73 ? -3.913 -3.257 3.364 1.00 90.81 73 ALA A O 1
ATOM 523 N N . LEU A 1 74 ? -2.405 -4.132 4.790 1.00 93.56 74 LEU A N 1
ATOM 524 C CA . LEU A 1 74 ? -1.395 -4.396 3.770 1.00 93.56 74 LEU A CA 1
ATOM 525 C C . LEU A 1 74 ? -1.870 -5.442 2.752 1.00 93.56 74 LEU A C 1
ATOM 527 O O . LEU A 1 74 ? -1.698 -5.216 1.559 1.00 93.56 74 LEU A O 1
ATOM 531 N N . ASP A 1 75 ? -2.473 -6.550 3.196 1.00 94.56 75 ASP A N 1
ATOM 532 C CA . ASP A 1 75 ? -3.018 -7.583 2.303 1.00 94.56 75 ASP A CA 1
ATOM 533 C C . ASP A 1 75 ? -4.063 -7.000 1.344 1.00 94.56 75 ASP A C 1
ATOM 535 O O . ASP A 1 75 ? -3.940 -7.170 0.136 1.00 94.56 75 ASP A O 1
ATOM 539 N N . LEU A 1 76 ? -5.016 -6.209 1.845 1.00 95.12 76 LEU A N 1
ATOM 540 C CA . LEU A 1 76 ? -6.032 -5.571 1.001 1.00 95.12 76 LEU A CA 1
ATOM 541 C C . LEU A 1 76 ? -5.439 -4.628 -0.049 1.00 95.12 76 LEU A C 1
ATOM 543 O O . LEU A 1 76 ? -5.919 -4.577 -1.182 1.00 95.12 76 LEU A O 1
ATOM 547 N N . VAL A 1 77 ? -4.411 -3.859 0.319 1.00 96.06 77 VAL A N 1
ATOM 548 C CA . VAL A 1 77 ? -3.729 -2.983 -0.638 1.00 96.06 77 VAL A CA 1
ATOM 549 C C . VAL A 1 77 ? -2.961 -3.810 -1.667 1.00 96.06 77 VAL A C 1
ATOM 551 O O . VAL A 1 77 ? -3.034 -3.506 -2.853 1.00 96.06 77 VAL A O 1
ATOM 554 N N . LEU A 1 78 ? -2.259 -4.864 -1.253 1.00 95.88 78 LEU A N 1
ATOM 555 C CA . LEU A 1 78 ? -1.535 -5.738 -2.176 1.00 95.88 78 LEU A CA 1
ATOM 556 C C . LEU A 1 78 ? -2.476 -6.447 -3.152 1.00 95.88 78 LEU A C 1
ATOM 558 O O . LEU A 1 78 ? -2.189 -6.461 -4.346 1.00 95.88 78 LEU A O 1
ATOM 562 N N . ASP A 1 79 ? -3.613 -6.946 -2.673 1.00 96.25 79 ASP A N 1
ATOM 563 C CA . ASP A 1 79 ? -4.638 -7.569 -3.511 1.00 96.25 79 ASP A CA 1
ATOM 564 C C . ASP A 1 79 ? -5.193 -6.573 -4.536 1.00 96.25 79 ASP A C 1
ATOM 566 O O . ASP A 1 79 ? -5.319 -6.889 -5.720 1.00 96.25 79 ASP A O 1
ATOM 570 N N . ALA A 1 80 ? -5.469 -5.332 -4.118 1.00 95.94 80 ALA A N 1
ATOM 571 C CA . ALA A 1 80 ? -5.938 -4.292 -5.030 1.00 95.94 80 ALA A CA 1
ATOM 572 C C . ALA A 1 80 ? -4.915 -3.974 -6.133 1.00 95.94 80 ALA A C 1
ATOM 574 O O . ALA A 1 80 ? -5.311 -3.678 -7.266 1.00 95.94 80 ALA A O 1
ATOM 575 N N . LEU A 1 81 ? -3.622 -4.041 -5.801 1.00 96.25 81 LEU A N 1
ATOM 576 C CA . LEU A 1 81 ? -2.496 -3.719 -6.676 1.00 96.25 81 LEU A CA 1
ATOM 577 C C . LEU A 1 81 ? -1.896 -4.937 -7.396 1.00 96.25 81 LEU A C 1
ATOM 579 O O . LEU A 1 81 ? -0.899 -4.760 -8.092 1.00 96.25 81 LEU A O 1
ATOM 583 N N . ALA A 1 82 ? -2.469 -6.137 -7.269 1.00 93.38 82 ALA A N 1
ATOM 584 C CA . ALA A 1 82 ? -1.869 -7.381 -7.764 1.00 93.38 82 ALA A CA 1
ATOM 585 C C . ALA A 1 82 ? -1.440 -7.310 -9.245 1.00 93.38 82 ALA A C 1
ATOM 587 O O . ALA A 1 82 ? -0.334 -7.721 -9.592 1.00 93.38 82 ALA A O 1
ATOM 588 N N . ASP A 1 83 ? -2.261 -6.689 -10.098 1.00 94.06 83 ASP A N 1
ATOM 589 C CA . ASP A 1 83 ? -2.004 -6.543 -11.541 1.00 94.06 83 ASP A CA 1
ATOM 590 C C . ASP A 1 83 ? -0.875 -5.556 -11.893 1.00 94.06 83 ASP A C 1
ATOM 592 O O . ASP A 1 83 ? -0.488 -5.442 -13.058 1.00 94.06 83 ASP A O 1
ATOM 596 N N . LEU A 1 84 ? -0.379 -4.789 -10.920 1.00 95.50 84 LEU A N 1
ATOM 597 C CA . LEU A 1 84 ? 0.659 -3.773 -11.123 1.00 95.50 84 LEU A CA 1
ATOM 598 C C . LEU A 1 84 ? 2.056 -4.267 -10.741 1.00 95.50 84 LEU A C 1
ATOM 600 O O . LEU A 1 84 ? 3.026 -3.548 -10.976 1.00 95.50 84 LEU A O 1
ATOM 604 N N . ALA A 1 85 ? 2.155 -5.465 -10.153 1.00 95.00 85 ALA A N 1
ATOM 605 C CA . ALA A 1 85 ? 3.392 -6.019 -9.608 1.00 95.00 85 ALA A CA 1
ATOM 606 C C . ALA A 1 85 ? 4.127 -5.010 -8.695 1.00 95.00 85 ALA A C 1
ATOM 608 O O . ALA A 1 85 ? 5.234 -4.558 -9.011 1.00 95.00 85 ALA A O 1
ATOM 609 N N . PRO A 1 86 ? 3.512 -4.590 -7.570 1.00 95.62 86 PRO A N 1
ATOM 610 C CA . PRO A 1 86 ? 4.140 -3.642 -6.664 1.00 95.62 86 PRO A CA 1
ATOM 611 C C . PRO A 1 86 ? 5.388 -4.258 -6.026 1.00 95.62 86 PRO A C 1
ATOM 613 O O . PRO A 1 86 ? 5.450 -5.464 -5.773 1.00 95.62 86 PRO A O 1
ATOM 616 N N . VAL A 1 87 ? 6.373 -3.420 -5.720 1.00 94.62 87 VAL A N 1
ATOM 617 C CA . VAL A 1 87 ? 7.568 -3.824 -4.972 1.00 94.62 87 VAL A CA 1
ATOM 618 C C . VAL A 1 87 ? 7.410 -3.395 -3.520 1.00 94.62 87 VAL A C 1
ATOM 620 O O . VAL A 1 87 ? 7.264 -2.208 -3.239 1.00 94.62 87 VAL A O 1
ATOM 623 N N . LEU A 1 88 ? 7.450 -4.347 -2.589 1.00 93.38 88 LEU A N 1
ATOM 624 C CA . LEU A 1 88 ? 7.371 -4.080 -1.154 1.00 93.38 88 LEU A CA 1
ATOM 625 C C . LEU A 1 88 ? 8.765 -3.799 -0.577 1.00 93.38 88 LEU A C 1
ATOM 627 O O . LEU A 1 88 ? 9.676 -4.619 -0.670 1.00 93.38 88 LEU A O 1
ATOM 631 N N . ALA A 1 89 ? 8.939 -2.645 0.060 1.00 89.25 89 ALA A N 1
ATOM 632 C CA . ALA A 1 89 ? 10.167 -2.351 0.787 1.00 89.25 89 ALA A CA 1
ATOM 633 C C . ALA A 1 89 ? 10.262 -3.200 2.072 1.00 89.25 89 ALA A C 1
ATOM 635 O O . ALA A 1 89 ? 9.231 -3.585 2.634 1.00 89.25 89 ALA A O 1
ATOM 636 N N . PRO A 1 90 ? 11.478 -3.453 2.594 1.00 84.94 90 PRO A N 1
ATOM 637 C CA . PRO A 1 90 ? 11.652 -4.130 3.874 1.00 84.94 90 PRO A CA 1
ATOM 638 C C . PRO A 1 90 ? 10.844 -3.461 4.993 1.00 84.94 90 PRO A C 1
ATOM 640 O O . PRO A 1 90 ? 10.867 -2.238 5.147 1.00 84.94 90 PRO A O 1
ATOM 643 N N . ALA A 1 91 ? 10.140 -4.270 5.784 1.00 81.69 91 ALA A N 1
ATOM 644 C CA . ALA A 1 91 ? 9.320 -3.774 6.879 1.00 81.69 91 ALA A CA 1
ATOM 645 C C . ALA A 1 91 ? 10.184 -3.187 8.008 1.00 81.69 91 ALA A C 1
ATOM 647 O O . ALA A 1 91 ? 11.152 -3.805 8.456 1.00 81.69 91 ALA A O 1
ATOM 648 N N . VAL A 1 92 ? 9.796 -2.009 8.502 1.00 81.62 92 VAL A N 1
ATOM 649 C CA . VAL A 1 92 ? 10.466 -1.303 9.603 1.00 81.62 92 VAL A CA 1
ATOM 650 C C . VAL A 1 92 ? 9.447 -1.050 10.712 1.00 81.62 92 VAL A C 1
ATOM 652 O O . VAL A 1 92 ? 8.404 -0.451 10.461 1.00 81.62 92 VAL A O 1
ATOM 655 N N . ALA A 1 93 ? 9.744 -1.494 11.936 1.00 76.69 93 ALA A N 1
ATOM 656 C CA . ALA A 1 93 ? 8.869 -1.287 13.092 1.00 76.69 93 ALA A CA 1
ATOM 657 C C . ALA A 1 93 ? 8.581 0.210 13.328 1.00 76.69 93 ALA A C 1
ATOM 659 O O . ALA A 1 93 ? 9.449 1.063 13.114 1.00 76.69 93 ALA A O 1
ATOM 660 N N . GLY A 1 94 ? 7.356 0.548 13.740 1.00 78.94 94 GLY A N 1
ATOM 661 C CA . GLY A 1 94 ? 6.922 1.933 13.937 1.00 78.94 94 GLY A CA 1
ATOM 662 C C . GLY A 1 94 ? 6.747 2.748 12.651 1.00 78.94 94 GLY A C 1
ATOM 663 O O . GLY A 1 94 ? 6.505 3.957 12.724 1.00 78.94 94 GLY A O 1
ATOM 664 N N . ARG A 1 95 ? 6.886 2.139 11.466 1.00 85.12 95 ARG A N 1
ATOM 665 C CA . ARG A 1 95 ? 6.727 2.804 10.166 1.00 85.12 95 ARG A CA 1
ATOM 666 C C . ARG A 1 95 ? 5.594 2.158 9.361 1.00 85.12 95 ARG A C 1
ATOM 668 O O . ARG A 1 95 ? 5.357 0.962 9.509 1.00 85.12 95 ARG A O 1
ATOM 675 N N . PRO A 1 96 ? 4.913 2.930 8.497 1.00 89.06 96 PRO A N 1
ATOM 676 C CA . PRO A 1 96 ? 3.982 2.358 7.532 1.00 89.06 96 PRO A CA 1
ATOM 677 C C . PRO A 1 96 ? 4.710 1.414 6.573 1.00 89.06 96 PRO A C 1
ATOM 679 O O . PRO A 1 96 ? 5.891 1.614 6.263 1.00 89.06 96 PRO A O 1
ATOM 682 N N . ALA A 1 97 ? 3.988 0.418 6.063 1.00 90.75 97 ALA A N 1
ATOM 683 C CA . ALA A 1 97 ? 4.481 -0.402 4.964 1.00 90.75 97 ALA A CA 1
ATOM 684 C C . ALA A 1 97 ? 4.708 0.477 3.727 1.00 90.75 97 ALA A C 1
ATOM 686 O O . ALA A 1 97 ? 3.968 1.434 3.505 1.00 90.75 97 ALA A O 1
ATOM 687 N N . ARG A 1 98 ? 5.720 0.164 2.915 1.00 91.88 98 ARG A N 1
ATOM 688 C CA . ARG A 1 98 ? 6.045 0.951 1.719 1.00 91.88 98 ARG A CA 1
ATOM 689 C C . ARG A 1 98 ? 6.020 0.098 0.472 1.00 91.88 98 ARG A C 1
ATOM 691 O O . ARG A 1 98 ? 6.700 -0.921 0.411 1.00 91.88 98 ARG A O 1
ATOM 698 N N . LEU A 1 99 ? 5.271 0.551 -0.519 1.00 94.19 99 LEU A N 1
ATOM 699 C CA . LEU A 1 99 ? 5.164 -0.062 -1.831 1.00 94.19 99 LEU A CA 1
ATOM 700 C C . LEU A 1 99 ? 5.716 0.891 -2.885 1.00 94.19 99 LEU A C 1
ATOM 702 O O . LEU A 1 99 ? 5.534 2.101 -2.788 1.00 94.19 99 LEU A O 1
ATOM 706 N N . ALA A 1 100 ? 6.330 0.338 -3.920 1.00 94.56 100 ALA A N 1
ATOM 707 C CA . ALA A 1 100 ? 6.682 1.056 -5.130 1.00 94.56 100 ALA A CA 1
ATOM 708 C C . ALA A 1 100 ? 5.890 0.528 -6.324 1.00 94.56 100 ALA A C 1
ATOM 710 O O . ALA A 1 100 ? 5.681 -0.677 -6.471 1.00 94.56 100 ALA A O 1
ATOM 711 N N . VAL A 1 101 ? 5.483 1.453 -7.186 1.00 94.94 101 VAL A N 1
ATOM 712 C CA . VAL A 1 101 ? 4.804 1.191 -8.461 1.00 94.94 101 VAL A CA 1
ATOM 713 C C . VAL A 1 101 ? 5.464 2.006 -9.568 1.00 94.94 101 VAL A C 1
ATOM 715 O O . VAL A 1 101 ? 6.029 3.071 -9.305 1.00 94.94 101 VAL A O 1
ATOM 718 N N . ARG A 1 102 ? 5.412 1.524 -10.811 1.00 93.69 102 ARG A N 1
ATOM 719 C CA . ARG A 1 102 ? 6.012 2.222 -11.958 1.00 93.69 102 ARG A CA 1
ATOM 720 C C . ARG A 1 102 ? 5.211 3.476 -12.304 1.00 93.69 102 ARG A C 1
ATOM 722 O O . ARG A 1 102 ? 3.985 3.478 -12.212 1.00 93.69 102 ARG A O 1
ATOM 729 N N . GLU A 1 103 ? 5.876 4.521 -12.801 1.00 91.69 103 GLU A N 1
ATOM 730 C CA . GLU A 1 103 ? 5.188 5.708 -13.344 1.00 91.69 103 GLU A CA 1
ATOM 731 C C . GLU A 1 103 ? 4.187 5.338 -14.449 1.00 91.69 103 GLU A C 1
ATOM 733 O O . GLU A 1 103 ? 3.094 5.900 -14.501 1.00 91.69 103 GLU A O 1
ATOM 738 N N . ALA A 1 104 ? 4.535 4.361 -15.293 1.00 91.88 104 ALA A N 1
ATOM 739 C CA . ALA A 1 104 ? 3.673 3.867 -16.368 1.00 91.88 104 ALA A CA 1
ATOM 740 C C . ALA A 1 104 ? 2.344 3.273 -15.858 1.00 91.88 104 ALA A C 1
ATOM 742 O O . ALA A 1 104 ? 1.359 3.236 -16.592 1.00 91.88 104 ALA A O 1
ATOM 743 N N . ASP A 1 105 ? 2.293 2.859 -14.590 1.00 93.94 105 ASP A N 1
ATOM 744 C CA . ASP A 1 105 ? 1.124 2.238 -13.969 1.00 93.94 105 ASP A CA 1
ATOM 745 C C . ASP A 1 105 ? 0.221 3.241 -13.251 1.00 93.94 105 ASP A C 1
ATOM 747 O O . ASP A 1 105 ? -0.796 2.853 -12.681 1.00 93.94 105 ASP A O 1
ATOM 751 N N . ARG A 1 106 ? 0.542 4.540 -13.289 1.00 89.94 106 ARG A N 1
ATOM 752 C CA . ARG A 1 106 ? -0.149 5.572 -12.507 1.00 89.94 106 ARG A CA 1
ATOM 753 C C . ARG A 1 106 ? -1.661 5.627 -12.735 1.00 89.94 106 ARG A C 1
ATOM 755 O O . ARG A 1 106 ? -2.424 5.779 -11.782 1.00 89.94 106 ARG A O 1
ATOM 762 N N . GLU A 1 107 ? -2.116 5.515 -13.978 1.00 90.38 107 GLU A N 1
ATOM 763 C CA . GLU A 1 107 ? -3.557 5.526 -14.263 1.00 90.38 107 GLU A CA 1
ATOM 764 C C . GLU A 1 107 ? -4.244 4.279 -13.693 1.00 90.38 107 GLU A C 1
ATOM 766 O O . GLU A 1 107 ? -5.287 4.374 -13.039 1.00 90.38 107 GLU A O 1
ATOM 771 N N . ARG A 1 108 ? -3.610 3.112 -13.859 1.00 93.94 108 ARG A N 1
ATOM 772 C CA . ARG A 1 108 ? -4.106 1.837 -13.328 1.00 93.94 108 ARG A CA 1
ATOM 773 C C . ARG A 1 108 ? -4.078 1.802 -11.799 1.00 93.94 108 ARG A C 1
ATOM 775 O O . ARG A 1 108 ? -4.989 1.239 -11.202 1.00 93.94 108 ARG A O 1
ATOM 782 N N . LEU A 1 109 ? -3.106 2.463 -11.170 1.00 93.62 109 LEU A N 1
ATOM 783 C CA . LEU A 1 109 ? -3.017 2.656 -9.721 1.00 93.62 109 LEU A CA 1
ATOM 784 C C . LEU A 1 109 ? -4.255 3.371 -9.174 1.00 93.62 109 LEU A C 1
ATOM 786 O O . LEU A 1 109 ? -4.837 2.917 -8.194 1.00 93.62 109 LEU A O 1
ATOM 790 N N . GLY A 1 110 ? -4.692 4.459 -9.815 1.00 90.56 110 GLY A N 1
ATOM 791 C CA . GLY A 1 110 ? -5.905 5.170 -9.403 1.00 90.56 110 GLY A CA 1
ATOM 792 C C . GLY A 1 110 ? -7.151 4.284 -9.467 1.00 90.56 110 GLY A C 1
ATOM 793 O O . GLY A 1 110 ? -7.924 4.238 -8.510 1.00 90.56 110 GLY A O 1
ATOM 794 N N . ALA A 1 111 ? -7.310 3.532 -10.560 1.00 90.31 111 ALA A N 1
ATOM 795 C CA . ALA A 1 111 ? -8.414 2.587 -10.718 1.00 90.31 111 ALA A CA 1
ATOM 796 C C . ALA A 1 111 ? -8.359 1.444 -9.690 1.00 90.31 111 ALA A C 1
ATOM 798 O O . ALA A 1 111 ? -9.391 1.049 -9.155 1.00 90.31 111 ALA A O 1
ATOM 799 N N . ALA A 1 112 ? -7.162 0.935 -9.392 1.00 93.69 112 ALA A N 1
ATOM 800 C CA . ALA A 1 112 ? -6.946 -0.116 -8.409 1.00 93.69 112 ALA A CA 1
ATOM 801 C C . ALA A 1 112 ? -7.309 0.330 -6.990 1.00 93.69 112 ALA A C 1
ATOM 803 O O . ALA A 1 112 ? -8.093 -0.337 -6.316 1.00 93.69 112 ALA A O 1
ATOM 804 N N . LEU A 1 113 ? -6.809 1.492 -6.564 1.00 92.12 113 LEU A N 1
ATOM 805 C CA . LEU A 1 113 ? -7.106 2.045 -5.245 1.00 92.12 113 LEU A CA 1
ATOM 806 C C . LEU A 1 113 ? -8.583 2.434 -5.093 1.00 92.12 113 LEU A C 1
ATOM 808 O O . LEU A 1 113 ? -9.131 2.315 -4.003 1.00 92.12 113 LEU A O 1
ATOM 812 N N . GLY A 1 114 ? -9.258 2.822 -6.179 1.00 87.88 114 GLY A N 1
ATOM 813 C CA . GLY A 1 114 ? -10.699 3.093 -6.177 1.00 87.88 114 GLY A CA 1
ATOM 814 C C . GLY A 1 114 ? -11.585 1.871 -5.893 1.00 87.88 114 GLY A C 1
ATOM 815 O O . GLY A 1 114 ? -12.766 2.045 -5.607 1.00 87.88 114 GLY A O 1
ATOM 816 N N . ARG A 1 115 ? -11.037 0.647 -5.952 1.00 88.19 115 ARG A N 1
ATOM 817 C CA . ARG A 1 115 ? -11.740 -0.596 -5.581 1.00 88.19 115 ARG A CA 1
ATOM 818 C C . ARG A 1 115 ? -11.618 -0.945 -4.099 1.00 88.19 115 ARG A C 1
ATOM 820 O O . ARG A 1 115 ? -12.238 -1.913 -3.661 1.00 88.19 115 ARG A O 1
ATOM 827 N N . LEU A 1 116 ? -10.802 -0.213 -3.341 1.00 88.88 116 LEU A N 1
ATOM 828 C CA . LEU A 1 116 ? -10.662 -0.459 -1.912 1.00 88.88 116 LEU A CA 1
ATOM 829 C C . LEU A 1 116 ? -11.989 -0.190 -1.182 1.00 88.88 116 LEU A C 1
ATOM 831 O O . LEU A 1 116 ? -12.784 0.645 -1.621 1.00 88.88 116 LEU A O 1
ATOM 835 N N . PRO A 1 117 ? -12.239 -0.875 -0.052 1.00 89.56 117 PRO A N 1
ATOM 836 C CA . PRO A 1 117 ? -13.419 -0.614 0.761 1.00 89.56 117 PRO A CA 1
ATOM 837 C C . PRO A 1 117 ? -13.508 0.855 1.186 1.00 89.56 117 PRO A C 1
ATOM 839 O O . PRO A 1 117 ? -12.491 1.481 1.469 1.00 89.56 117 PRO A O 1
ATOM 842 N N . ALA A 1 118 ? -14.725 1.383 1.335 1.00 85.44 118 ALA A N 1
ATOM 843 C CA . ALA A 1 118 ? -14.952 2.791 1.687 1.00 85.44 118 ALA A CA 1
ATOM 844 C C . ALA A 1 118 ? -14.313 3.223 3.025 1.00 85.44 118 ALA A C 1
ATOM 846 O O . ALA A 1 118 ? -14.095 4.408 3.260 1.00 85.44 118 ALA A O 1
ATOM 847 N N . TRP A 1 119 ? -14.004 2.275 3.912 1.00 87.69 119 TRP A N 1
ATOM 848 C CA . TRP A 1 119 ? -13.305 2.539 5.171 1.00 87.69 119 TRP A CA 1
ATOM 849 C C . TRP A 1 119 ? -11.781 2.664 5.032 1.00 87.69 119 TRP A C 1
ATOM 851 O O . TRP A 1 119 ? -11.097 2.929 6.019 1.00 87.69 119 TRP A O 1
ATOM 861 N N . MET A 1 120 ? -11.232 2.495 3.829 1.00 89.44 120 MET A N 1
ATOM 862 C CA . MET A 1 120 ? -9.844 2.816 3.515 1.00 89.44 120 MET A CA 1
ATOM 863 C C . MET A 1 120 ? -9.760 4.260 3.030 1.00 89.44 120 MET A C 1
ATOM 865 O O . MET A 1 120 ? -10.320 4.629 2.000 1.00 89.44 120 MET A O 1
ATOM 869 N N . GLU A 1 121 ? -9.031 5.086 3.767 1.00 89.81 121 GLU A N 1
ATOM 870 C CA . GLU A 1 121 ? -8.748 6.455 3.366 1.00 89.81 121 GLU A CA 1
ATOM 871 C C . GLU A 1 121 ? -7.503 6.498 2.487 1.00 89.81 121 GLU A C 1
ATOM 873 O O . GLU A 1 121 ? -6.459 5.944 2.838 1.00 89.81 121 GLU A O 1
ATOM 878 N N . ILE A 1 122 ? -7.601 7.220 1.373 1.00 90.62 122 ILE A N 1
ATOM 879 C CA . ILE A 1 122 ? -6.485 7.490 0.470 1.00 90.62 122 ILE A CA 1
ATOM 880 C C . ILE A 1 122 ? -6.181 8.985 0.533 1.00 90.62 122 ILE A C 1
ATOM 882 O O . ILE A 1 122 ? -7.021 9.821 0.205 1.00 90.62 122 ILE A O 1
ATOM 886 N N . THR A 1 123 ? -4.965 9.328 0.942 1.00 88.62 123 THR A N 1
ATOM 887 C CA . THR A 1 123 ? -4.449 10.697 0.948 1.00 88.62 123 THR A CA 1
ATOM 888 C C . THR A 1 123 ? -3.453 10.893 -0.189 1.00 88.62 123 THR A C 1
ATOM 890 O O . THR A 1 123 ? -2.554 10.077 -0.403 1.00 88.62 123 THR A O 1
ATOM 893 N N . GLY A 1 124 ? -3.587 12.020 -0.889 1.00 84.19 124 GLY A N 1
ATOM 894 C CA . GLY A 1 124 ? -2.866 12.299 -2.129 1.00 84.19 124 GLY A CA 1
ATOM 895 C C . GLY A 1 124 ? -3.697 11.928 -3.356 1.00 84.19 124 GLY A C 1
ATOM 896 O O . GLY A 1 124 ? -4.632 11.138 -3.289 1.00 84.19 124 GLY A O 1
ATOM 897 N N . SER A 1 125 ? -3.384 12.544 -4.493 1.00 83.81 125 SER A N 1
ATOM 898 C CA . SER A 1 125 ? -4.083 12.279 -5.750 1.00 83.81 125 SER A CA 1
ATOM 899 C C . SER A 1 125 ? -3.298 11.242 -6.546 1.00 83.81 125 SER A C 1
ATOM 901 O O . SER A 1 125 ? -2.179 11.564 -6.940 1.00 83.81 125 SER A O 1
ATOM 903 N N . PRO A 1 126 ? -3.850 10.057 -6.868 1.00 81.56 126 PRO A N 1
ATOM 904 C CA . PRO A 1 126 ? -3.144 9.066 -7.686 1.00 81.56 126 PRO A CA 1
ATOM 905 C C . PRO A 1 126 ? -2.647 9.624 -9.026 1.00 81.56 126 PRO A C 1
ATOM 907 O O . PRO A 1 126 ? -1.589 9.244 -9.508 1.00 81.56 126 PRO A O 1
ATOM 910 N N . ALA A 1 127 ? -3.361 10.599 -9.596 1.00 79.62 127 ALA A N 1
ATOM 911 C CA . ALA A 1 127 ? -2.976 11.247 -10.847 1.00 79.62 127 ALA A CA 1
ATOM 912 C C . ALA A 1 127 ? -1.787 12.219 -10.705 1.00 79.62 127 ALA A C 1
ATOM 914 O O . ALA A 1 127 ? -1.025 12.414 -11.652 1.00 79.62 127 ALA A O 1
ATOM 915 N N . ARG A 1 128 ? -1.619 12.868 -9.546 1.00 82.56 128 ARG A N 1
ATOM 916 C CA . ARG A 1 128 ? -0.690 14.009 -9.389 1.00 82.56 128 ARG A CA 1
ATOM 917 C C . ARG A 1 128 ? 0.428 13.760 -8.387 1.00 82.56 128 ARG A C 1
ATOM 919 O O . ARG A 1 128 ? 1.531 14.274 -8.556 1.00 82.56 128 ARG A O 1
ATOM 926 N N . SER A 1 129 ? 0.144 13.006 -7.339 1.00 85.56 129 SER A N 1
ATOM 927 C CA . SER A 1 129 ? 1.055 12.761 -6.235 1.00 85.56 129 SER A CA 1
ATOM 928 C C . SER A 1 129 ? 2.028 11.643 -6.588 1.00 85.56 129 SER A C 1
ATOM 930 O O . SER A 1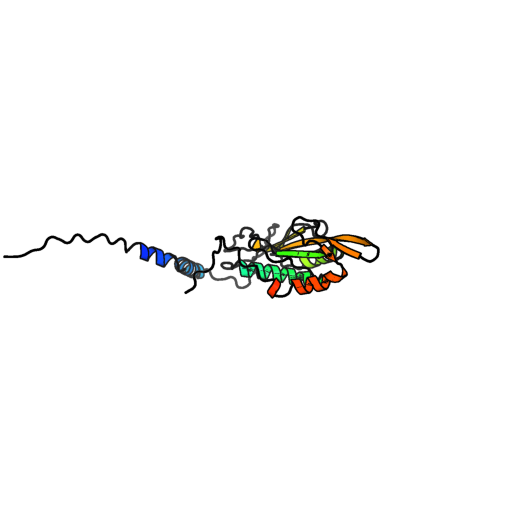 129 ? 1.635 10.586 -7.064 1.00 85.56 129 SER A O 1
ATOM 932 N N . ARG A 1 130 ? 3.312 11.865 -6.296 1.00 86.94 130 ARG A N 1
ATOM 933 C CA . ARG A 1 130 ? 4.339 10.812 -6.365 1.00 86.94 130 ARG A CA 1
ATOM 934 C C . ARG A 1 130 ? 4.333 9.886 -5.156 1.00 86.94 130 ARG A C 1
ATOM 936 O O . ARG A 1 130 ? 4.969 8.848 -5.199 1.00 86.94 130 ARG A O 1
ATOM 943 N N . ARG A 1 131 ? 3.648 10.286 -4.086 1.00 90.25 131 ARG A N 1
ATOM 944 C CA . ARG A 1 131 ? 3.462 9.498 -2.874 1.00 90.25 131 ARG A CA 1
ATOM 945 C C . ARG A 1 131 ? 2.008 9.565 -2.459 1.00 90.25 131 ARG A C 1
ATOM 947 O O . ARG A 1 131 ? 1.431 10.654 -2.398 1.00 90.25 131 ARG A O 1
ATOM 954 N N . LEU A 1 132 ? 1.444 8.406 -2.186 1.00 91.19 132 LEU A N 1
ATOM 955 C CA . LEU A 1 132 ? 0.092 8.231 -1.685 1.00 91.19 132 LEU A CA 1
ATOM 956 C C . LEU A 1 132 ? 0.188 7.583 -0.311 1.00 91.19 132 LEU A C 1
ATOM 958 O O . LEU A 1 132 ? 1.098 6.794 -0.063 1.00 91.19 132 LEU A O 1
ATOM 962 N N . ALA A 1 133 ? -0.744 7.911 0.570 1.00 91.94 133 ALA A N 1
ATOM 963 C CA . ALA A 1 133 ? -0.918 7.191 1.821 1.00 91.94 133 ALA A CA 1
ATOM 964 C C . ALA A 1 133 ? -2.294 6.537 1.811 1.00 91.94 133 ALA A C 1
ATOM 966 O O . ALA A 1 133 ? -3.292 7.208 1.564 1.00 91.94 133 ALA A O 1
ATOM 967 N N . VAL A 1 134 ? -2.338 5.243 2.081 1.00 93.38 134 VAL A N 1
ATOM 968 C CA . VAL A 1 134 ? -3.558 4.467 2.265 1.00 93.38 134 VAL A CA 1
ATOM 969 C C . VAL A 1 134 ? -3.590 4.031 3.718 1.00 93.38 134 VAL A C 1
ATOM 971 O O . VAL A 1 134 ? -2.607 3.487 4.214 1.00 93.38 134 VAL A O 1
ATOM 974 N N . ARG A 1 135 ? -4.682 4.284 4.432 1.00 91.31 135 ARG A N 1
ATOM 975 C CA . ARG A 1 135 ? -4.814 3.852 5.827 1.00 91.31 135 ARG A CA 1
ATOM 976 C C . ARG A 1 135 ? -6.240 3.415 6.143 1.00 91.31 135 ARG A C 1
ATOM 978 O O . ARG A 1 135 ? -7.180 4.006 5.612 1.00 91.31 135 ARG A O 1
ATOM 985 N N . PRO A 1 136 ? -6.423 2.431 7.032 1.00 90.94 136 PRO A N 1
ATOM 986 C CA . PRO A 1 136 ? -7.739 2.060 7.506 1.00 90.94 136 PRO A CA 1
ATOM 987 C C . PRO A 1 136 ? -8.269 3.126 8.469 1.00 90.94 136 PRO A C 1
ATOM 989 O O . PRO A 1 136 ? -7.565 3.598 9.365 1.00 90.94 136 PRO A O 1
ATOM 992 N N . LEU A 1 137 ? -9.540 3.473 8.307 1.00 89.31 137 LEU A N 1
ATOM 993 C CA . LEU A 1 137 ? -10.317 4.213 9.287 1.00 89.31 137 LEU A CA 1
ATOM 994 C C . LEU A 1 137 ? -11.023 3.198 10.180 1.00 89.31 137 LEU A C 1
ATOM 996 O O . LEU A 1 137 ? -11.917 2.475 9.739 1.00 89.31 137 LEU A O 1
ATOM 1000 N N . LEU A 1 138 ? -10.602 3.133 11.438 1.00 85.94 138 LEU A N 1
ATOM 1001 C CA . LEU A 1 138 ? -11.122 2.184 12.418 1.00 85.94 138 LEU A CA 1
ATOM 1002 C C . LEU A 1 138 ? -11.882 2.926 13.509 1.00 85.94 138 LEU A C 1
ATOM 1004 O O . LEU A 1 138 ? -11.464 4.005 13.923 1.00 85.94 138 LEU A O 1
ATOM 1008 N N . ALA A 1 139 ? -12.966 2.341 14.003 1.00 83.06 139 ALA A N 1
ATOM 1009 C CA . ALA A 1 139 ? -13.728 2.867 15.126 1.00 83.06 139 ALA A CA 1
ATOM 1010 C C . ALA A 1 139 ? -13.941 1.799 16.206 1.00 83.06 139 ALA A C 1
ATOM 1012 O O . ALA A 1 139 ? -14.086 0.620 15.898 1.00 83.06 139 ALA A O 1
ATOM 1013 N N . VAL A 1 140 ? -13.978 2.224 17.468 1.00 78.56 140 VAL A N 1
ATOM 1014 C CA . VAL A 1 140 ? -14.314 1.387 18.629 1.00 78.56 140 VAL A CA 1
ATOM 1015 C C . VAL A 1 140 ? -15.391 2.109 19.425 1.00 78.56 140 VAL A C 1
ATOM 1017 O O . VAL A 1 140 ? -15.222 3.287 19.744 1.00 78.56 140 VAL A O 1
ATOM 1020 N N . ASP A 1 141 ? -16.497 1.429 19.729 1.00 78.19 141 ASP A N 1
ATOM 1021 C CA . ASP A 1 141 ? -17.664 2.011 20.409 1.00 78.19 141 ASP A CA 1
ATOM 1022 C C . ASP A 1 141 ? -18.137 3.313 19.723 1.00 78.19 141 ASP A C 1
ATOM 1024 O O . ASP A 1 141 ? -18.294 4.362 20.359 1.00 78.19 141 ASP A O 1
ATOM 1028 N N . SER A 1 142 ? -18.283 3.272 18.393 1.00 77.56 142 SER A N 1
ATOM 1029 C CA . SER A 1 142 ? -18.616 4.426 17.534 1.00 77.56 142 SER A CA 1
ATOM 1030 C C . SER A 1 142 ? -17.649 5.621 17.604 1.00 77.56 142 SER A C 1
ATOM 1032 O O . SER A 1 142 ? -17.986 6.722 17.162 1.00 77.56 142 SER A O 1
ATOM 1034 N N . ARG A 1 143 ? -16.438 5.444 18.146 1.00 77.12 143 ARG A N 1
ATOM 1035 C CA . ARG A 1 143 ? -15.395 6.480 18.192 1.00 77.12 143 ARG A CA 1
ATOM 1036 C C . ARG A 1 143 ? -14.259 6.132 17.250 1.00 77.12 143 ARG A C 1
ATOM 1038 O O . ARG A 1 143 ?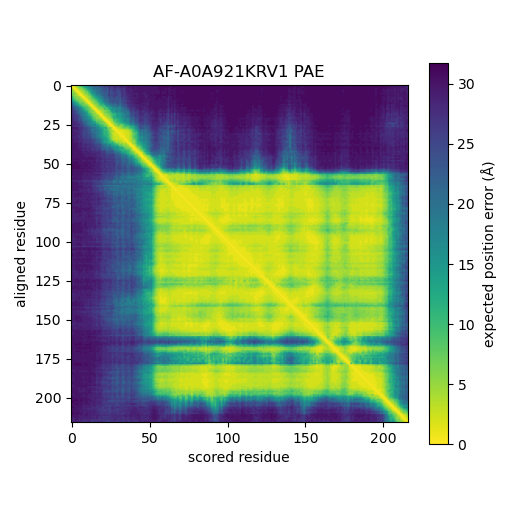 -13.653 5.073 17.385 1.00 77.12 143 ARG A O 1
ATOM 1045 N N . LEU A 1 144 ? -13.946 7.044 16.334 1.00 80.44 144 LEU A N 1
ATOM 1046 C CA . LEU A 1 144 ? -12.809 6.898 15.429 1.00 80.44 144 LEU A CA 1
ATOM 1047 C C . LEU A 1 144 ? -11.506 6.786 16.235 1.00 80.44 144 LEU A C 1
ATOM 1049 O O . LEU A 1 144 ? -11.229 7.614 17.107 1.00 80.44 144 LEU A O 1
ATOM 1053 N N . LEU A 1 145 ? -10.709 5.768 15.933 1.00 80.88 145 LEU A N 1
ATOM 1054 C CA . LEU A 1 145 ? -9.370 5.621 16.476 1.00 80.88 145 LEU A CA 1
ATOM 1055 C C . LEU A 1 145 ? -8.442 6.674 15.864 1.00 80.88 145 LEU A C 1
ATOM 1057 O O . LEU A 1 145 ? -8.542 6.974 14.670 1.00 80.88 145 LEU A O 1
ATOM 1061 N N . PRO A 1 146 ? -7.511 7.234 16.655 1.00 81.06 146 PRO A N 1
ATOM 1062 C CA . PRO A 1 146 ? -6.496 8.112 16.105 1.00 81.06 146 PRO A CA 1
ATOM 1063 C C . PRO A 1 146 ? -5.644 7.346 15.079 1.00 81.06 146 PRO A C 1
ATOM 1065 O O . PRO A 1 146 ? -5.401 6.148 15.254 1.00 81.06 146 PRO A O 1
ATOM 1068 N N . PRO A 1 147 ? -5.151 8.020 14.027 1.00 82.38 147 PRO A N 1
ATOM 1069 C CA . PRO A 1 147 ? -4.273 7.392 13.051 1.00 82.38 147 PRO A CA 1
ATOM 1070 C C . PRO A 1 147 ? -3.042 6.764 13.711 1.00 82.38 147 PRO A C 1
ATOM 1072 O O . PRO A 1 147 ? -2.370 7.409 14.517 1.00 82.38 147 PRO A O 1
ATOM 1075 N N . HIS A 1 148 ? -2.719 5.531 13.321 1.00 79.00 148 HIS A N 1
ATOM 1076 C CA . HIS A 1 148 ? -1.530 4.819 13.781 1.00 79.00 148 HIS A CA 1
ATOM 1077 C C . HIS A 1 148 ? -0.589 4.564 12.593 1.00 79.00 148 HIS A C 1
ATOM 1079 O O . HIS A 1 148 ? -1.047 4.039 11.576 1.00 79.00 148 HIS A O 1
ATOM 1085 N N . PRO A 1 149 ? 0.709 4.916 12.680 1.00 79.25 149 PRO A N 1
ATOM 1086 C CA . PRO A 1 149 ? 1.619 4.858 11.535 1.00 79.25 149 PRO A CA 1
ATOM 1087 C C . PRO A 1 149 ? 1.778 3.445 10.963 1.00 79.25 149 PRO A C 1
ATOM 1089 O O . PRO A 1 149 ? 1.852 3.299 9.751 1.00 79.25 149 PRO A O 1
ATOM 1092 N N . GLU A 1 150 ? 1.766 2.410 11.805 1.00 82.94 150 GLU A N 1
ATOM 1093 C CA . GLU A 1 150 ? 1.900 1.010 11.360 1.00 82.94 150 GLU A CA 1
ATOM 1094 C C . GLU A 1 150 ? 0.664 0.466 10.634 1.00 82.94 150 GLU A C 1
ATOM 1096 O O . GLU A 1 150 ? 0.763 -0.529 9.927 1.00 82.94 150 GLU A O 1
ATOM 1101 N N . LEU A 1 151 ? -0.496 1.114 10.781 1.00 85.88 151 LEU A N 1
ATOM 1102 C CA . LEU A 1 151 ? -1.699 0.735 10.036 1.00 85.88 151 LEU A CA 1
ATOM 1103 C C . LEU A 1 151 ? -1.692 1.303 8.608 1.00 85.88 151 LEU A C 1
ATOM 1105 O O . LEU A 1 151 ? -2.561 0.970 7.809 1.00 85.88 151 LEU A O 1
ATOM 1109 N N . GLY A 1 152 ? -0.753 2.196 8.290 1.00 90.75 152 GLY A N 1
ATOM 1110 C CA . GLY A 1 152 ? -0.659 2.836 6.986 1.00 90.75 152 GLY A CA 1
ATOM 1111 C C . GLY A 1 152 ? 0.160 2.038 5.974 1.00 90.75 152 GLY A C 1
ATOM 1112 O O . GLY A 1 152 ? 1.119 1.344 6.312 1.00 90.75 152 GLY A O 1
ATOM 1113 N N . VAL A 1 153 ? -0.180 2.235 4.705 1.00 93.56 153 VAL A N 1
ATOM 1114 C CA . VAL A 1 153 ? 0.617 1.856 3.542 1.00 93.56 153 VAL A CA 1
ATOM 1115 C C . VAL A 1 153 ? 0.950 3.122 2.766 1.00 93.56 153 VAL A C 1
ATOM 1117 O O . VAL A 1 153 ? 0.072 3.899 2.400 1.00 93.56 153 VAL A O 1
ATOM 1120 N N . GLU A 1 154 ? 2.226 3.347 2.506 1.00 93.75 154 GLU A N 1
ATOM 1121 C CA . GLU A 1 154 ? 2.697 4.407 1.628 1.00 93.75 154 GLU A CA 1
ATOM 1122 C C . GLU A 1 154 ? 3.038 3.811 0.269 1.00 93.75 154 GLU A C 1
ATOM 1124 O O . GLU A 1 154 ? 3.701 2.779 0.187 1.00 93.75 154 GLU A O 1
ATOM 1129 N N . ILE A 1 155 ? 2.576 4.452 -0.799 1.00 94.06 155 ILE A N 1
ATOM 1130 C CA . ILE A 1 155 ? 2.816 4.007 -2.170 1.00 94.06 155 ILE A CA 1
ATOM 1131 C C . ILE A 1 155 ? 3.601 5.097 -2.884 1.00 94.06 155 ILE A C 1
ATOM 1133 O O . ILE A 1 155 ? 3.096 6.207 -3.066 1.00 94.06 155 ILE A O 1
ATOM 1137 N N . ASP A 1 156 ? 4.818 4.769 -3.295 1.00 93.19 156 ASP A N 1
ATOM 1138 C CA . ASP A 1 156 ? 5.695 5.630 -4.073 1.00 93.19 156 ASP A CA 1
ATOM 1139 C C . ASP A 1 156 ? 5.574 5.297 -5.565 1.00 93.19 156 ASP A C 1
ATOM 1141 O O . ASP A 1 156 ? 5.777 4.161 -5.999 1.00 93.19 156 ASP A O 1
ATOM 1145 N N . VAL A 1 157 ? 5.258 6.309 -6.372 1.00 92.19 157 VAL A N 1
ATOM 1146 C CA . VAL A 1 157 ? 5.283 6.204 -7.831 1.00 92.19 157 VAL A CA 1
ATOM 1147 C C . VAL A 1 157 ? 6.693 6.533 -8.319 1.00 92.19 157 VAL A C 1
ATOM 1149 O O . VAL A 1 157 ? 7.159 7.675 -8.227 1.00 92.19 157 VAL A O 1
ATOM 1152 N N . MET A 1 158 ? 7.379 5.505 -8.807 1.00 91.62 158 MET A N 1
ATOM 1153 C CA . MET A 1 158 ? 8.782 5.542 -9.203 1.00 91.62 158 MET A CA 1
ATOM 1154 C C . MET A 1 158 ? 8.940 6.230 -10.554 1.00 91.62 158 MET A C 1
ATOM 1156 O O . MET A 1 158 ? 8.317 5.836 -11.536 1.00 91.62 158 MET A O 1
ATOM 1160 N N . GLY A 1 159 ? 9.803 7.245 -10.613 1.00 88.75 159 GLY A N 1
ATOM 1161 C CA . GLY A 1 159 ? 10.122 7.925 -11.866 1.00 88.75 159 GLY A CA 1
ATOM 1162 C C . GLY A 1 159 ? 11.095 7.114 -12.716 1.00 88.75 159 GLY A C 1
ATOM 1163 O O . GLY A 1 159 ? 11.752 6.210 -12.218 1.00 88.75 159 GLY A O 1
ATOM 1164 N N . VAL A 1 160 ? 11.250 7.492 -13.982 1.00 88.75 160 VAL A N 1
ATOM 1165 C CA . VAL A 1 160 ? 12.159 6.808 -14.910 1.00 88.75 160 VAL A CA 1
ATOM 1166 C C . VAL A 1 160 ? 13.407 7.651 -15.182 1.00 88.75 160 VAL A C 1
ATOM 1168 O O . VAL A 1 160 ? 13.319 8.861 -15.418 1.00 88.75 160 VAL A O 1
ATOM 1171 N N . GLU A 1 161 ? 14.571 7.006 -15.162 1.00 88.62 161 GLU A N 1
ATOM 1172 C CA . GLU A 1 161 ? 15.834 7.507 -15.704 1.00 88.62 161 GLU A CA 1
ATOM 1173 C C . GLU A 1 161 ? 16.299 6.582 -16.836 1.00 88.62 161 GLU A C 1
ATOM 1175 O O . GLU A 1 161 ? 16.453 5.379 -16.636 1.00 88.62 161 GLU A O 1
ATOM 1180 N N . SER A 1 162 ? 16.535 7.143 -18.025 1.00 83.38 162 SER A N 1
ATOM 1181 C CA . SER A 1 162 ? 17.147 6.419 -19.145 1.00 83.38 162 SER A CA 1
ATOM 1182 C C . SER A 1 162 ? 18.657 6.660 -19.146 1.00 83.38 162 SER A C 1
ATOM 1184 O O . SER A 1 162 ? 19.104 7.807 -19.099 1.00 83.38 162 SER A O 1
ATOM 1186 N N . ARG A 1 163 ? 19.443 5.580 -19.208 1.00 75.94 163 ARG A N 1
ATOM 1187 C CA . ARG A 1 163 ? 20.908 5.598 -19.381 1.00 75.94 163 ARG A CA 1
ATOM 1188 C C . ARG A 1 163 ? 21.337 5.169 -20.791 1.00 75.94 163 ARG A C 1
ATOM 1190 O O . ARG A 1 163 ? 22.483 4.793 -21.009 1.00 75.94 163 ARG A O 1
ATOM 1197 N N . GLY A 1 164 ? 20.423 5.242 -21.758 1.00 74.12 164 GLY A N 1
ATOM 1198 C CA . GLY A 1 164 ? 20.628 4.827 -23.146 1.00 74.12 164 GLY A CA 1
ATOM 1199 C C . GLY A 1 164 ? 19.377 4.169 -23.731 1.00 74.12 164 GLY A C 1
ATOM 1200 O O . GLY A 1 164 ? 18.365 4.026 -23.048 1.00 74.12 164 GLY A O 1
ATOM 1201 N N . ALA A 1 165 ? 19.448 3.742 -24.996 1.00 64.19 165 ALA A N 1
ATOM 1202 C CA . ALA A 1 165 ? 18.299 3.204 -25.737 1.00 64.19 165 ALA A CA 1
ATOM 1203 C C . ALA A 1 165 ? 17.687 1.916 -25.140 1.00 64.19 165 ALA A C 1
ATOM 1205 O O . ALA A 1 165 ? 16.570 1.563 -25.503 1.00 64.19 165 ALA A O 1
ATOM 1206 N N . GLN A 1 166 ? 18.402 1.219 -24.248 1.00 68.94 166 GLN A N 1
ATOM 1207 C CA . GLN A 1 166 ? 17.976 -0.065 -23.670 1.00 68.94 166 GLN A CA 1
ATOM 1208 C C . GLN A 1 166 ? 18.109 -0.151 -22.142 1.00 68.94 166 GLN A C 1
ATOM 1210 O O . GLN A 1 166 ? 17.754 -1.177 -21.571 1.00 68.94 166 GLN A O 1
ATOM 1215 N N . ASP A 1 167 ? 18.595 0.897 -21.472 1.00 80.56 167 ASP A N 1
ATOM 1216 C CA . ASP A 1 167 ? 18.828 0.867 -20.023 1.00 80.56 167 ASP A CA 1
ATOM 1217 C C . ASP A 1 167 ? 17.880 1.846 -19.326 1.00 80.56 167 ASP A C 1
ATOM 1219 O O . ASP A 1 167 ? 18.114 3.060 -19.284 1.00 80.56 167 ASP A O 1
ATOM 1223 N N . MET A 1 168 ? 16.752 1.310 -18.861 1.00 86.88 168 MET A N 1
ATOM 1224 C CA . MET A 1 168 ? 15.721 2.045 -18.141 1.00 86.88 168 MET A CA 1
ATOM 1225 C C . MET A 1 168 ? 15.749 1.647 -16.666 1.00 86.88 168 MET A C 1
ATOM 1227 O O . MET A 1 168 ? 15.658 0.467 -16.325 1.00 86.88 168 MET A O 1
ATOM 1231 N N . VAL A 1 169 ? 15.859 2.645 -15.789 1.00 89.12 169 VAL A N 1
ATOM 1232 C CA . VAL A 1 169 ? 15.904 2.450 -14.339 1.00 89.12 169 VAL A CA 1
ATOM 1233 C C . VAL A 1 169 ? 14.780 3.239 -13.682 1.00 89.12 169 VAL A C 1
ATOM 1235 O O . VAL A 1 169 ? 14.668 4.453 -13.865 1.00 89.12 169 VAL A O 1
ATOM 1238 N N . HIS A 1 170 ? 13.979 2.552 -12.876 1.00 87.81 170 HIS A N 1
ATOM 1239 C CA . HIS A 1 170 ? 12.999 3.150 -11.979 1.00 87.81 170 HIS A CA 1
ATOM 1240 C C . HIS A 1 170 ? 13.701 3.680 -10.743 1.00 87.81 170 HIS A C 1
ATOM 1242 O O . HIS A 1 170 ? 14.464 2.960 -10.102 1.00 87.81 170 HIS A O 1
ATOM 1248 N N . VAL A 1 171 ? 13.443 4.934 -10.397 1.00 86.38 171 VAL A N 1
ATOM 1249 C CA . VAL A 1 171 ? 14.101 5.621 -9.288 1.00 86.38 171 VAL A CA 1
ATOM 1250 C C . VAL A 1 171 ? 13.087 6.233 -8.334 1.00 86.38 171 VAL A C 1
ATOM 1252 O O . VAL A 1 171 ? 12.152 6.940 -8.737 1.00 86.38 171 VAL A O 1
ATOM 1255 N N . GLY A 1 172 ? 13.311 5.992 -7.045 1.00 81.56 172 GLY A N 1
ATOM 1256 C CA . GLY A 1 172 ? 12.588 6.654 -5.978 1.00 81.56 172 GLY A CA 1
ATOM 1257 C C . GLY A 1 172 ? 13.020 8.112 -5.919 1.00 81.56 172 GLY A C 1
ATOM 1258 O O . GLY A 1 172 ? 14.176 8.419 -5.649 1.00 81.56 172 GLY A O 1
ATOM 1259 N N . ARG A 1 173 ? 12.106 9.043 -6.204 1.00 72.25 173 ARG A N 1
ATOM 1260 C CA . ARG A 1 173 ? 12.397 10.493 -6.147 1.00 72.25 173 ARG A CA 1
ATOM 1261 C C . ARG A 1 173 ? 11.907 11.155 -4.860 1.00 72.25 173 ARG A C 1
ATOM 1263 O O . ARG A 1 173 ? 12.051 12.366 -4.706 1.00 72.25 173 ARG A O 1
ATOM 1270 N N . ALA A 1 174 ? 11.293 10.382 -3.970 1.00 67.38 174 ALA A N 1
ATOM 1271 C CA . ALA A 1 174 ? 10.801 10.831 -2.677 1.00 67.38 174 ALA A CA 1
ATOM 1272 C C . ALA A 1 174 ? 11.715 10.326 -1.552 1.00 67.38 174 ALA A C 1
ATOM 1274 O O . ALA A 1 174 ? 12.310 9.254 -1.650 1.00 67.38 174 ALA A O 1
ATOM 1275 N N . LEU A 1 175 ? 11.811 11.096 -0.466 1.00 63.28 175 LEU A N 1
ATOM 1276 C CA . LEU A 1 175 ? 12.555 10.696 0.727 1.00 63.28 175 LEU A CA 1
ATOM 1277 C C . LEU A 1 175 ? 11.962 9.395 1.302 1.00 63.28 175 LEU A C 1
ATOM 1279 O O . LEU A 1 175 ? 10.820 9.392 1.768 1.00 63.28 175 LEU A O 1
ATOM 1283 N N . GLY A 1 176 ? 12.754 8.319 1.298 1.00 60.97 176 GLY A N 1
ATOM 1284 C CA . GLY A 1 176 ? 12.359 7.009 1.822 1.00 60.97 176 GLY A CA 1
ATOM 1285 C C . GLY A 1 176 ? 11.720 6.049 0.811 1.00 60.97 176 GLY A C 1
ATOM 1286 O O . GLY A 1 176 ? 11.288 4.976 1.237 1.00 60.97 176 GLY A O 1
ATOM 1287 N N . ALA A 1 177 ? 11.675 6.414 -0.475 1.00 62.56 177 ALA A N 1
ATOM 1288 C CA . ALA A 1 177 ? 11.302 5.507 -1.557 1.00 62.56 177 ALA A CA 1
ATOM 1289 C C . ALA A 1 177 ? 12.386 4.430 -1.783 1.00 62.56 177 ALA A C 1
ATOM 1291 O O . ALA A 1 177 ? 13.548 4.669 -1.445 1.00 62.56 177 ALA A O 1
ATOM 1292 N N . PRO A 1 178 ? 12.042 3.266 -2.366 1.00 65.19 178 PRO A N 1
ATOM 1293 C CA . PRO A 1 178 ? 13.031 2.286 -2.809 1.00 65.19 178 PRO A CA 1
ATOM 1294 C C . PRO A 1 178 ? 14.034 2.917 -3.781 1.00 65.19 178 PRO A C 1
ATOM 1296 O O . PRO A 1 178 ? 13.650 3.722 -4.627 1.00 65.19 178 PRO A O 1
ATOM 1299 N N . ASP A 1 179 ? 15.314 2.561 -3.653 1.00 79.19 179 ASP A N 1
ATOM 1300 C CA . ASP A 1 179 ? 16.413 3.300 -4.285 1.00 79.19 179 ASP A CA 1
ATOM 1301 C C . ASP A 1 179 ? 16.322 3.323 -5.820 1.00 79.19 179 ASP A C 1
ATOM 1303 O O . ASP A 1 179 ? 15.981 4.338 -6.438 1.00 79.19 179 ASP A O 1
ATOM 1307 N N . ARG A 1 180 ? 16.681 2.207 -6.462 1.00 88.12 180 ARG A N 1
ATOM 1308 C CA . ARG A 1 180 ? 16.768 2.075 -7.919 1.00 88.12 180 ARG A CA 1
ATOM 1309 C C . ARG A 1 180 ? 16.467 0.634 -8.312 1.00 88.12 180 ARG A C 1
ATOM 1311 O O . ARG A 1 180 ? 17.057 -0.280 -7.745 1.00 88.12 180 ARG A O 1
ATOM 1318 N N . ILE A 1 181 ? 15.600 0.437 -9.300 1.00 90.00 181 ILE A N 1
ATOM 1319 C CA . ILE A 1 181 ? 15.239 -0.887 -9.822 1.00 90.00 181 ILE A CA 1
ATOM 1320 C C . ILE A 1 181 ? 15.320 -0.830 -11.347 1.00 90.00 181 ILE A C 1
ATOM 1322 O O . ILE A 1 181 ? 14.695 0.027 -11.968 1.00 90.00 181 ILE A O 1
ATOM 1326 N N . ALA A 1 182 ? 16.112 -1.704 -11.966 1.00 90.94 182 ALA A N 1
ATOM 1327 C CA . ALA A 1 182 ? 16.152 -1.805 -13.425 1.00 90.94 182 ALA A CA 1
ATOM 1328 C C . ALA A 1 182 ? 14.809 -2.332 -13.958 1.00 90.94 182 ALA A C 1
ATOM 1330 O O . ALA A 1 182 ? 14.230 -3.221 -13.338 1.00 90.94 182 ALA A O 1
ATOM 1331 N N . GLU A 1 183 ? 14.340 -1.841 -15.111 1.00 90.50 183 GLU A N 1
ATOM 1332 C CA . GLU A 1 183 ? 13.089 -2.313 -15.742 1.00 90.50 183 GLU A CA 1
ATOM 1333 C C . GLU A 1 183 ? 13.068 -3.843 -15.858 1.00 90.50 183 GLU A C 1
ATOM 1335 O O . GLU A 1 183 ? 12.124 -4.492 -15.419 1.00 90.50 183 GLU A O 1
ATOM 1340 N N . ALA A 1 184 ? 14.162 -4.430 -16.352 1.00 90.88 184 ALA A N 1
ATOM 1341 C CA . ALA A 1 184 ? 14.283 -5.875 -16.534 1.00 90.88 184 ALA A CA 1
ATOM 1342 C C . ALA A 1 184 ? 14.236 -6.682 -15.221 1.00 90.88 184 ALA A C 1
ATOM 1344 O O . ALA A 1 184 ? 13.913 -7.864 -15.249 1.00 90.88 184 ALA A O 1
ATOM 1345 N N . ALA A 1 185 ? 14.556 -6.058 -14.083 1.00 92.31 185 ALA A N 1
ATOM 1346 C CA . ALA A 1 185 ? 14.572 -6.700 -12.769 1.00 92.31 185 ALA A CA 1
ATOM 1347 C C . ALA A 1 185 ? 13.277 -6.467 -11.974 1.00 92.31 185 ALA A C 1
ATOM 1349 O O . ALA A 1 185 ? 13.133 -7.010 -10.877 1.00 92.31 185 ALA A O 1
ATOM 1350 N N . TRP A 1 186 ? 12.350 -5.645 -12.482 1.00 92.88 186 TRP A N 1
ATOM 1351 C CA . TRP A 1 186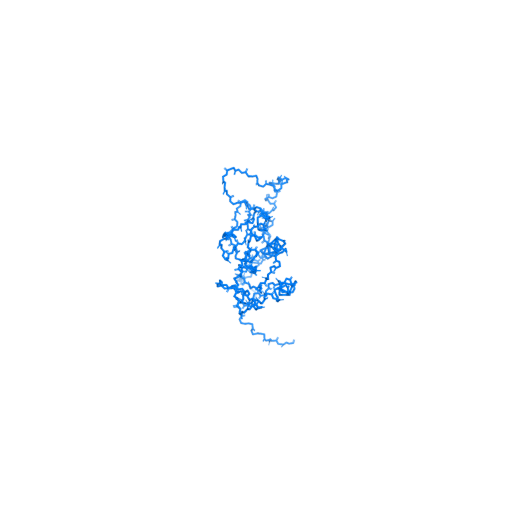 ? 11.178 -5.212 -11.723 1.00 92.88 186 TRP A CA 1
ATOM 1352 C C . TRP A 1 186 ? 10.315 -6.394 -11.279 1.00 92.88 186 TRP A C 1
ATOM 1354 O O . TRP A 1 186 ? 10.011 -6.512 -10.093 1.00 92.88 186 TRP A O 1
ATOM 1364 N N . GLU A 1 187 ? 9.986 -7.305 -12.196 1.00 94.25 187 GLU A N 1
ATOM 1365 C CA . GLU A 1 187 ? 9.068 -8.406 -11.883 1.00 94.25 187 GLU A CA 1
ATOM 1366 C C . GLU A 1 187 ? 9.676 -9.432 -10.928 1.00 94.25 187 GLU A C 1
ATOM 1368 O O . GLU A 1 187 ? 9.000 -9.894 -10.009 1.00 94.25 187 GLU A O 1
ATOM 1373 N N . GLU A 1 188 ? 10.968 -9.729 -11.074 1.00 94.50 188 GLU A N 1
ATOM 1374 C CA . GLU A 1 188 ? 11.692 -10.568 -10.116 1.00 94.50 188 GLU A CA 1
ATOM 1375 C C . GLU A 1 188 ? 11.729 -9.910 -8.729 1.00 94.50 188 GLU A C 1
ATOM 1377 O O . GLU A 1 188 ? 11.410 -10.550 -7.726 1.00 94.50 188 GLU A O 1
ATOM 1382 N N . THR A 1 189 ? 12.031 -8.608 -8.670 1.00 93.69 189 THR A N 1
ATOM 1383 C CA . THR A 1 189 ? 12.081 -7.848 -7.412 1.00 93.69 189 THR A CA 1
ATOM 1384 C C . THR A 1 189 ? 10.709 -7.792 -6.740 1.00 93.69 189 THR A C 1
ATOM 1386 O O . THR A 1 189 ? 10.608 -7.968 -5.524 1.00 93.69 189 THR A O 1
ATOM 1389 N N . SER A 1 190 ? 9.638 -7.588 -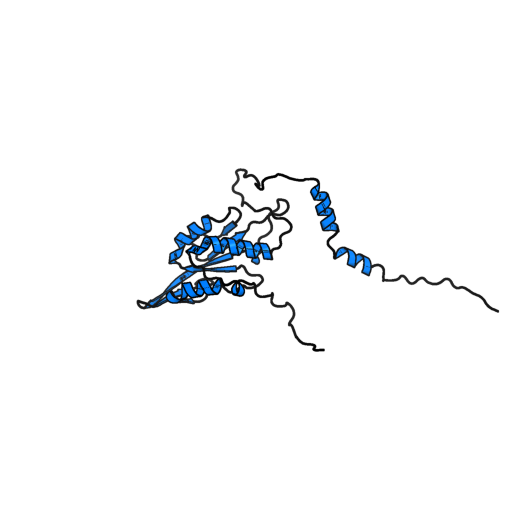7.514 1.00 95.00 190 SER A N 1
ATOM 1390 C CA . SER A 1 190 ? 8.263 -7.625 -7.012 1.00 95.00 190 SER A CA 1
ATOM 1391 C C . SER A 1 190 ? 7.966 -8.990 -6.394 1.00 95.00 190 SER A C 1
ATOM 1393 O O . SER A 1 190 ? 7.648 -9.066 -5.204 1.00 95.00 190 SER A O 1
ATOM 1395 N N . GLN A 1 191 ? 8.184 -10.077 -7.138 1.00 94.56 191 GLN A N 1
ATOM 1396 C CA . GLN A 1 191 ? 7.943 -11.436 -6.651 1.00 94.56 191 GLN A CA 1
ATOM 1397 C C . GLN A 1 191 ? 8.761 -11.769 -5.400 1.00 94.56 191 GLN A C 1
ATOM 1399 O O . GLN A 1 191 ? 8.219 -12.337 -4.450 1.00 94.56 191 GLN A O 1
ATOM 1404 N N . GLU A 1 192 ? 10.048 -11.411 -5.363 1.00 92.62 192 GLU A N 1
ATOM 1405 C CA . GLU A 1 192 ? 10.894 -11.655 -4.195 1.00 92.62 192 GLU A CA 1
ATOM 1406 C C . GLU A 1 192 ? 10.396 -10.872 -2.974 1.00 92.62 192 GLU A C 1
ATOM 1408 O O . GLU A 1 192 ? 10.285 -11.432 -1.876 1.00 92.62 192 GLU A O 1
ATOM 1413 N N . SER A 1 193 ? 10.056 -9.595 -3.162 1.00 92.56 193 SER A N 1
ATOM 1414 C CA . SER A 1 193 ? 9.615 -8.709 -2.083 1.00 92.56 193 SER A CA 1
ATOM 1415 C C . SER A 1 193 ? 8.313 -9.164 -1.417 1.00 92.56 193 SER A C 1
ATOM 1417 O O . SER A 1 193 ? 8.139 -8.999 -0.208 1.00 92.56 193 SER A O 1
ATOM 1419 N N . LEU A 1 194 ? 7.422 -9.803 -2.179 1.00 92.38 194 LEU A N 1
ATOM 1420 C CA . LEU A 1 194 ? 6.117 -10.272 -1.710 1.00 92.38 194 LEU A CA 1
ATOM 1421 C C . LEU A 1 194 ? 6.167 -11.653 -1.037 1.00 92.38 194 LEU A C 1
ATOM 1423 O O . LEU A 1 194 ? 5.155 -12.127 -0.517 1.00 92.38 194 LEU A O 1
ATOM 1427 N N . GLN A 1 195 ? 7.332 -12.307 -0.980 1.00 90.38 195 GLN A N 1
ATOM 1428 C CA . GLN A 1 195 ? 7.455 -13.596 -0.300 1.00 90.38 195 GLN A CA 1
ATOM 1429 C C . GLN A 1 195 ? 7.117 -13.466 1.197 1.00 90.38 195 GLN A C 1
ATOM 1431 O O . GLN A 1 195 ? 7.639 -12.567 1.863 1.00 90.38 195 GLN A O 1
ATOM 1436 N N . PRO A 1 196 ? 6.356 -14.406 1.799 1.00 84.31 196 PRO A N 1
ATOM 1437 C CA . PRO A 1 196 ? 5.921 -14.312 3.198 1.00 84.31 196 PRO A CA 1
ATOM 1438 C C . PRO A 1 196 ? 7.050 -14.051 4.203 1.00 84.31 196 PRO A C 1
ATOM 1440 O O . PRO A 1 196 ? 6.857 -13.353 5.194 1.00 84.31 196 PRO A O 1
ATOM 1443 N N . ARG A 1 197 ? 8.254 -14.577 3.941 1.00 80.38 197 ARG A N 1
ATOM 1444 C CA . ARG A 1 197 ? 9.446 -14.354 4.776 1.00 80.38 197 ARG A CA 1
ATOM 1445 C C . ARG A 1 197 ? 9.942 -12.901 4.776 1.00 80.38 197 ARG A C 1
ATOM 1447 O O . ARG A 1 197 ? 10.478 -12.468 5.786 1.00 80.38 197 ARG A O 1
ATOM 1454 N N . ARG A 1 198 ? 9.776 -12.171 3.666 1.00 77.44 198 ARG A N 1
ATOM 1455 C CA . ARG A 1 198 ? 10.195 -10.768 3.489 1.00 77.44 198 ARG A CA 1
ATOM 1456 C C . ARG A 1 198 ? 9.145 -9.784 4.008 1.00 77.44 198 ARG A C 1
ATOM 1458 O O . ARG A 1 198 ? 9.500 -8.691 4.431 1.00 77.44 198 ARG A O 1
ATOM 1465 N N . ARG A 1 199 ? 7.875 -10.203 4.021 1.00 77.25 199 ARG A N 1
ATOM 1466 C CA . ARG A 1 199 ? 6.733 -9.426 4.528 1.00 77.25 199 ARG A CA 1
ATOM 1467 C C . ARG A 1 199 ? 6.676 -9.338 6.054 1.00 77.25 199 ARG A C 1
ATOM 1469 O O . ARG A 1 199 ? 5.963 -8.491 6.583 1.00 77.25 199 ARG A O 1
ATOM 1476 N N . ARG A 1 200 ? 7.380 -10.225 6.768 1.00 68.44 200 ARG A N 1
ATOM 1477 C CA . ARG A 1 200 ? 7.366 -10.227 8.233 1.00 68.44 200 ARG A CA 1
ATOM 1478 C C . ARG A 1 200 ? 7.989 -8.931 8.755 1.00 68.44 200 ARG A C 1
ATOM 1480 O O . ARG A 1 200 ? 9.112 -8.619 8.357 1.00 68.44 200 ARG A O 1
ATOM 1487 N N . PRO A 1 201 ? 7.306 -8.205 9.654 1.00 61.09 201 PRO A N 1
ATOM 1488 C CA . PRO A 1 201 ? 7.913 -7.071 10.326 1.00 61.09 201 PRO A CA 1
ATOM 1489 C C . PRO A 1 201 ? 9.182 -7.534 11.030 1.00 61.09 201 PRO A C 1
ATOM 1491 O O . PRO A 1 201 ? 9.188 -8.574 11.700 1.00 61.09 201 PRO A O 1
ATOM 1494 N N . ALA A 1 202 ? 10.264 -6.777 10.847 1.00 55.88 202 ALA A N 1
ATOM 1495 C CA . ALA A 1 202 ? 11.448 -6.969 11.660 1.00 55.88 202 ALA A CA 1
ATOM 1496 C C . ALA A 1 202 ? 11.016 -6.876 13.134 1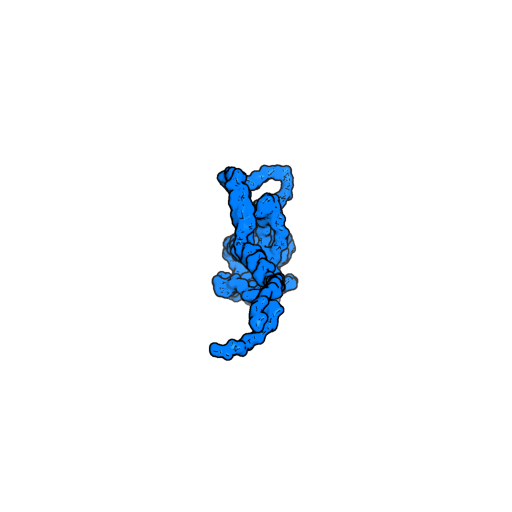.00 55.88 202 ALA A C 1
ATOM 1498 O O . ALA A 1 202 ? 10.223 -5.984 13.464 1.00 55.88 202 ALA A O 1
ATOM 1499 N N . PRO A 1 203 ? 11.474 -7.788 14.013 1.00 52.53 203 PRO A N 1
ATOM 1500 C CA . PRO A 1 203 ? 11.233 -7.626 15.438 1.00 52.53 203 PRO A CA 1
ATOM 1501 C C . PRO A 1 203 ? 11.678 -6.213 15.838 1.00 52.53 203 PRO A C 1
ATOM 1503 O O . PRO A 1 203 ? 12.673 -5.726 15.286 1.00 52.53 203 PRO A O 1
ATOM 1506 N N . PRO A 1 204 ? 10.931 -5.529 16.727 1.00 51.16 204 PRO A N 1
ATOM 1507 C CA . PRO A 1 204 ? 11.308 -4.193 17.159 1.00 51.16 204 PRO A CA 1
ATOM 1508 C C . PRO A 1 204 ? 12.768 -4.228 17.597 1.00 51.16 204 PRO A C 1
ATOM 1510 O O .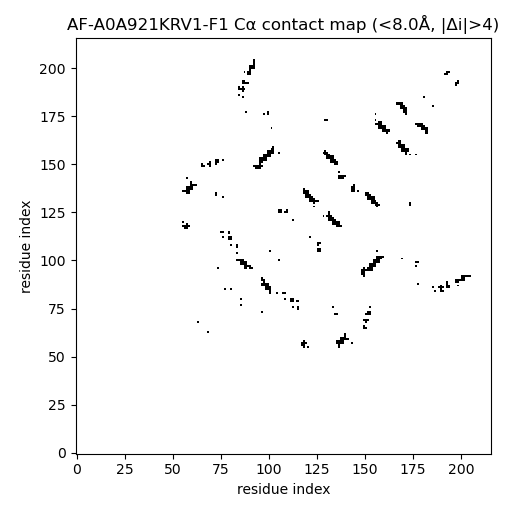 PRO A 1 204 ? 13.189 -5.182 18.262 1.00 51.16 204 PRO A O 1
ATOM 1513 N N . ALA A 1 205 ? 13.538 -3.216 17.187 1.00 44.06 205 ALA A N 1
ATOM 1514 C CA . ALA A 1 205 ? 14.855 -3.035 17.766 1.00 44.06 205 ALA A CA 1
ATOM 1515 C C . ALA A 1 205 ? 14.641 -3.002 19.285 1.00 44.06 205 ALA A C 1
ATOM 1517 O O . ALA A 1 205 ? 13.780 -2.254 19.751 1.00 44.06 205 ALA A O 1
ATOM 1518 N N . PRO A 1 206 ? 15.303 -3.879 20.043 1.00 47.56 206 PRO A N 1
ATOM 1519 C CA . PRO A 1 206 ? 15.146 -3.879 21.482 1.00 47.56 206 PRO A CA 1
ATOM 1520 C C . PRO A 1 206 ? 15.524 -2.488 21.995 1.00 47.56 206 PRO A C 1
ATOM 1522 O O . PRO A 1 206 ? 16.589 -1.974 21.664 1.00 47.56 206 PRO A O 1
ATOM 1525 N N . ASP A 1 207 ? 14.655 -1.881 22.807 1.00 46.53 207 ASP A N 1
ATOM 1526 C CA . ASP A 1 207 ? 14.904 -0.569 23.437 1.00 46.53 207 ASP A CA 1
ATOM 1527 C C . ASP A 1 207 ? 16.101 -0.594 24.406 1.00 46.53 207 ASP A C 1
ATOM 1529 O O . ASP A 1 207 ? 16.494 0.422 24.977 1.00 46.53 207 ASP A O 1
ATOM 1533 N N . VAL A 1 208 ? 16.665 -1.779 24.617 1.00 44.75 208 VAL A N 1
ATOM 1534 C CA . VAL A 1 208 ? 17.823 -2.048 25.449 1.00 44.75 208 VAL A CA 1
ATOM 1535 C C . VAL A 1 208 ? 18.887 -2.641 24.540 1.00 44.75 208 VAL A C 1
ATOM 1537 O O . VAL A 1 208 ? 18.591 -3.551 23.764 1.00 44.75 208 VAL A O 1
ATOM 1540 N N . GLU A 1 209 ? 20.118 -2.146 24.649 1.00 39.03 209 GLU A N 1
ATOM 1541 C CA . GLU A 1 209 ? 21.295 -2.803 24.085 1.00 39.03 209 GLU A CA 1
ATOM 1542 C C . GLU A 1 209 ? 21.278 -4.252 24.595 1.00 39.03 209 GLU A C 1
ATOM 1544 O O . GLU A 1 209 ? 21.410 -4.501 25.795 1.00 39.03 209 GLU A O 1
ATOM 1549 N N . ILE A 1 210 ? 20.952 -5.212 23.722 1.00 44.88 210 ILE A N 1
ATOM 1550 C CA . ILE A 1 210 ? 20.964 -6.613 24.126 1.00 44.88 210 ILE A CA 1
ATOM 1551 C C . ILE A 1 210 ? 22.423 -7.047 24.139 1.00 44.88 210 ILE A C 1
ATOM 1553 O O . ILE A 1 210 ? 22.933 -7.599 23.165 1.00 44.88 210 ILE A O 1
ATOM 1557 N N . ASP A 1 211 ? 23.061 -6.856 25.283 1.00 42.12 211 ASP A N 1
ATOM 1558 C CA . ASP A 1 211 ? 24.180 -7.687 25.694 1.00 42.12 211 ASP A CA 1
ATOM 1559 C C . ASP A 1 211 ? 23.637 -9.107 25.958 1.00 42.12 211 ASP A C 1
ATOM 1561 O O . ASP A 1 211 ? 23.268 -9.467 27.076 1.00 42.12 211 ASP A O 1
ATOM 1565 N N . VAL A 1 212 ? 23.516 -9.942 24.919 1.00 43.78 212 VAL A N 1
ATOM 1566 C CA . VAL A 1 212 ? 23.505 -11.407 25.119 1.00 43.78 212 VAL A CA 1
ATOM 1567 C C . VAL A 1 212 ? 24.982 -11.778 25.333 1.00 43.78 212 VAL A C 1
ATOM 1569 O O . VAL A 1 212 ? 25.835 -11.292 24.602 1.00 43.78 212 VAL A O 1
ATOM 1572 N N . VAL A 1 213 ? 25.417 -12.614 26.278 1.00 35.94 213 VAL A N 1
ATOM 1573 C CA . VAL A 1 213 ? 24.858 -13.883 26.747 1.00 35.94 213 VAL A CA 1
ATOM 1574 C C . VAL A 1 213 ? 25.398 -14.164 28.159 1.00 35.94 213 VAL A C 1
ATOM 1576 O O . VAL A 1 213 ? 26.611 -14.176 28.352 1.00 35.94 213 VAL A O 1
ATOM 1579 N N . LEU A 1 214 ? 24.537 -14.484 29.132 1.00 30.28 214 LEU A N 1
ATOM 1580 C CA . LEU A 1 214 ? 24.954 -15.332 30.256 1.00 30.28 214 LEU A CA 1
ATOM 1581 C C . LEU A 1 214 ? 24.575 -16.769 29.913 1.00 30.28 214 LEU A C 1
ATOM 1583 O O . LEU A 1 214 ? 23.400 -17.125 29.861 1.00 30.28 214 LEU A O 1
ATOM 1587 N N . THR A 1 215 ? 25.596 -17.564 29.619 1.00 44.50 215 THR A N 1
ATOM 1588 C CA . THR A 1 215 ? 25.502 -19.017 29.512 1.00 44.50 215 THR A CA 1
ATOM 1589 C C . THR A 1 215 ? 25.451 -19.628 30.909 1.00 44.50 215 THR A C 1
ATOM 1591 O O . THR A 1 215 ? 26.292 -19.298 31.748 1.00 44.50 215 THR A O 1
ATOM 1594 N N . TRP A 1 216 ? 24.541 -20.576 31.110 1.00 40.78 216 TRP A N 1
ATOM 1595 C CA . TRP A 1 216 ? 24.725 -21.712 32.014 1.00 40.78 216 TRP A CA 1
ATOM 1596 C C . TRP A 1 216 ? 24.268 -22.979 31.306 1.00 40.78 216 TRP A C 1
ATOM 1598 O O . TRP A 1 216 ? 23.205 -22.925 30.644 1.00 40.78 216 TRP A O 1
#

Foldseek 3Di:
DDDDDDDDDPPPPPPPVVVVVVVVPDCDVVVVVVVVVVVPDDDPDPDPDDDPDPDQDAHEDDPDPLVVLLVVLVVLLCVLCVVQLWFWDFAEPQAATEIEGELVCLVVSQVSVVPGPSQWDKPDDSNPDQKIKIAGFYDYPNHTDDDGRSRIYMYGHWYWDDPDPQWIKTAGPDVPHDGIDTPVCRNVSSVVCPPPVRPDHDDHPPPDPPPDDDDD

Mean predicted aligned error: 15.43 Å

Secondary structure (DSSP, 8-state):
-----PPP-----TTSHHHHHHHTTSSHHHHHHHHHHTTS---SS------SS-PPP-EE-SS--HHHHHHHHHHHHHHHTGGG-PEEPPP-TTS-EEEEEEGGGHHHHHHHHTTS-TTEEEES-TTT-SEEEEEE-EEETTEEPPP-GGG-EEEEEEEEEESSTT-EEEE--STTS--EEEGGGHHHHHHHHTSHHHHSPPPPPPSS--------

pLDDT: mean 70.9, std 22.79, range [27.62, 96.25]

Sequence (216 aa):
MSGGGEPEQKGTGMGGWRRRGAAVKRGDPLRAAVRQGRRLLPAPDGELALRPGGGPTAREVLAPDLHAEAAAALDLVLDALADLAPVLAPAVAGRPARLAVREADRERLGAALGRLPAWMEITGSPARSRRLAVRPLLAVDSRLLPPHPELGVEIDVMGVESRGAQDMVHVGRALGAPDRIAEAAWEETSQESLQPRRRRPAPPAPDVEIDVVLTW

Nearest PDB structures (foldseek):
  7zmg-assembly1_G  TM=3.164E-01  e=3.017E-02  Thermochaetoides thermophila DSM 1495
  6gcs-assembly1_G  TM=3.404E-01  e=1.666E-01  Yarrowia lipolytica
  3gr1-assembly2_F-5  TM=5.123E-01  e=6.486E+00  Salmonella enterica subsp. enterica serovar Typhimurium

Solvent-accessible surface area (backbone atoms only — not comparable to full-atom values): 13178 Å² total; per-residue (Å²): 138,84,88,84,80,80,83,78,82,77,73,85,68,88,66,65,64,68,60,61,61,58,62,72,75,58,68,50,71,60,53,49,49,54,58,61,57,61,75,70,74,77,79,85,70,98,64,87,74,86,70,99,68,94,65,88,50,56,43,78,48,71,90,74,56,63,67,61,51,22,52,51,46,50,48,55,52,48,63,46,39,55,94,63,56,47,30,45,53,80,42,50,66,88,39,44,44,42,35,37,36,53,54,92,41,33,70,59,48,40,60,27,61,69,67,52,61,76,29,50,48,71,46,66,47,55,89,76,40,54,52,35,40,38,32,71,36,42,18,46,96,92,37,74,57,80,91,53,54,48,40,25,36,34,40,30,46,21,41,81,47,73,79,55,102,84,42,47,31,35,30,40,86,53,97,86,43,68,67,74,43,44,60,93,47,40,67,61,46,12,58,57,28,67,34,73,82,46,62,47,65,46,76,66,78,66,98,51,89,79,81,78,78,89,87,131

Organism: NCBI:txid173362